Protein AF-A0A328BYQ3-F1 (afdb_monomer_lite)

InterPro domains:
  IPR022543 Protein of unknown function DUF2572 [PF10833] (7-215)

Sequence (219 aa):
MRKIVSASVLLTTLILASGLFAIIFLNKDFLLKQETISLGYYQQYLNDKYKLIDQISIDTESECAKQKSSSVTIEFKVIKYRFHCRFSSLFDPFKPTKEKYIQIDQIENWLNLAPYQKDIYYIHHLAELPDSSIDNPKIIIALQDINEKLEKDFYGIVITNHLFDLTGSKRMYGTLYSRYDNLREERNLSYKKEVIQHLEQKYSQWHYLPYSRNILANE

Radius of gyration: 35.84 Å; chains: 1; bounding box: 62×52×115 Å

Secondary structure (DSSP, 8-state):
--------HHHHHHHHHHHHHHHHHHHHHHHHHHHHHHHHHHHHHHHHHHHHHHHHTS-HHHHHHHH-SSEEEEE-SSEEEEEEEEEE-SS-S----S-SEEE-S-GGGT---GGGGGGEEEESSGGGPPP--SSS-EEEEE-S-EEEE--S-EEEEEEESS-EEEESS--EEEEEEESS---S--TTEE--HHHHHHHHHHT-EEEE-TT--EEEE--

pLDDT: mean 87.19, std 9.89, range [36.03, 97.44]

Foldseek 3Di:
DDPPPPDDVVNVVVVVVVVVVVVCVVCVVVVVVVVVVVVVLVVQVVVVVVVVVVVVPDDPQVVLQVVVDQKDWDDGDWKIKMFGKDKDWQAPPHQDDFAQEDADDDCVNGGDCVVPVVQEAEDQELVSADDADLLRAGHYEHPEAYDDENPEAHQYEYEYAYHYAYDDDHAYEDHYYYNDPPVPPRVRTGYDPSSSVSNGVVGIGMGTDPPRIDMDTDD

Structure (mmCIF, N/CA/C/O backbone):
data_AF-A0A328BYQ3-F1
#
_entry.id   AF-A0A328BYQ3-F1
#
loop_
_atom_site.group_PDB
_atom_site.id
_atom_site.type_symbol
_atom_site.label_atom_id
_atom_site.label_alt_id
_atom_site.label_comp_id
_atom_site.label_asym_id
_atom_site.label_entity_id
_atom_site.label_seq_id
_atom_site.pdbx_PDB_ins_code
_atom_site.Cartn_x
_atom_site.Cartn_y
_atom_site.Cartn_z
_atom_site.occupancy
_atom_site.B_iso_or_equiv
_atom_site.auth_seq_id
_atom_site.auth_comp_id
_atom_site.auth_asym_id
_atom_site.auth_atom_id
_atom_site.pdbx_PDB_model_num
ATOM 1 N N . MET A 1 1 ? 38.387 40.729 -83.559 1.00 36.03 1 MET A N 1
ATOM 2 C CA . MET A 1 1 ? 37.439 39.594 -83.671 1.00 36.03 1 MET A CA 1
ATOM 3 C C . MET A 1 1 ? 37.688 38.615 -82.529 1.00 36.03 1 MET A C 1
ATOM 5 O O . MET A 1 1 ? 38.736 37.984 -82.511 1.00 36.03 1 MET A O 1
ATOM 9 N N . ARG A 1 2 ? 36.772 38.507 -81.556 1.00 42.94 2 ARG A N 1
ATOM 10 C CA . ARG A 1 2 ? 36.813 37.443 -80.536 1.00 42.94 2 ARG A CA 1
ATOM 11 C C . ARG A 1 2 ? 36.193 36.183 -81.144 1.00 42.94 2 ARG A C 1
ATOM 13 O O . ARG A 1 2 ? 35.003 36.182 -81.438 1.00 42.94 2 ARG A O 1
ATOM 20 N N . LYS A 1 3 ? 36.996 35.139 -81.367 1.00 44.69 3 LYS A N 1
ATOM 21 C CA . LYS A 1 3 ? 36.492 33.810 -81.740 1.00 44.69 3 LYS A CA 1
ATOM 22 C C . LYS A 1 3 ? 35.738 33.240 -80.539 1.00 44.69 3 LYS A C 1
ATOM 24 O O . LYS A 1 3 ? 36.360 32.891 -79.540 1.00 44.69 3 LYS A O 1
ATOM 29 N N . ILE A 1 4 ? 34.414 33.176 -80.626 1.00 57.19 4 ILE A N 1
ATOM 30 C CA . ILE A 1 4 ? 33.606 32.384 -79.699 1.00 57.19 4 ILE A CA 1
ATOM 31 C C . ILE A 1 4 ? 33.825 30.931 -80.114 1.00 57.19 4 ILE A C 1
ATOM 33 O O . ILE A 1 4 ? 33.337 30.491 -81.152 1.00 57.19 4 ILE A O 1
ATOM 37 N N . VAL A 1 5 ? 34.652 30.217 -79.355 1.00 57.38 5 VAL A N 1
ATOM 38 C CA . VAL A 1 5 ? 34.839 28.777 -79.529 1.00 57.38 5 VAL A CA 1
ATOM 39 C C . VAL A 1 5 ? 33.545 28.118 -79.062 1.00 57.38 5 VAL A C 1
ATOM 41 O O . VAL A 1 5 ? 33.198 28.222 -77.888 1.00 57.38 5 VAL A O 1
ATOM 44 N N . SER A 1 6 ? 32.811 27.469 -79.967 1.00 59.44 6 SER A N 1
ATOM 45 C CA . SER A 1 6 ? 31.712 26.583 -79.589 1.00 59.44 6 SER A CA 1
ATOM 46 C C . SER A 1 6 ? 32.315 25.430 -78.792 1.00 59.44 6 SER A C 1
ATOM 48 O O . SER A 1 6 ? 32.908 24.515 -79.369 1.00 59.44 6 SER A O 1
ATOM 50 N N . ALA A 1 7 ? 32.251 25.518 -77.464 1.00 58.59 7 ALA A N 1
ATOM 51 C CA . ALA A 1 7 ? 32.663 24.430 -76.597 1.00 58.59 7 ALA A CA 1
ATOM 52 C C . ALA A 1 7 ? 31.853 23.197 -77.007 1.00 58.59 7 ALA A C 1
ATOM 54 O O . ALA A 1 7 ? 30.623 23.225 -76.991 1.00 58.59 7 ALA A O 1
ATOM 55 N N . SER A 1 8 ? 32.542 22.148 -77.461 1.00 74.75 8 SER A N 1
ATOM 56 C CA . SER A 1 8 ? 31.899 20.881 -77.789 1.00 74.75 8 SER A CA 1
ATOM 57 C C . SER A 1 8 ? 31.107 20.444 -76.560 1.00 74.75 8 SER A C 1
ATOM 59 O O . SER A 1 8 ? 31.697 20.270 -75.495 1.00 74.75 8 SER A O 1
ATOM 61 N N . VAL A 1 9 ? 29.783 20.306 -76.691 1.00 77.69 9 VAL A N 1
ATOM 62 C CA . VAL A 1 9 ? 28.886 19.890 -75.595 1.00 77.69 9 VAL A CA 1
ATOM 63 C C . VAL A 1 9 ? 29.433 18.629 -74.917 1.00 77.69 9 VAL A C 1
ATOM 65 O O . VAL A 1 9 ? 29.432 18.530 -73.695 1.00 77.69 9 VAL A O 1
ATOM 68 N N . LEU A 1 10 ? 30.026 17.744 -75.723 1.00 76.38 10 LEU A N 1
ATOM 69 C CA . LEU A 1 10 ? 30.737 16.532 -75.327 1.00 76.38 10 LEU A CA 1
ATOM 70 C C . LEU A 1 10 ? 31.912 16.795 -74.369 1.00 76.38 10 LEU A C 1
ATOM 72 O O . LEU A 1 10 ? 32.065 16.096 -73.370 1.00 76.38 10 LEU A O 1
ATOM 76 N N . LEU A 1 11 ? 32.724 17.820 -74.640 1.00 81.94 11 LEU A N 1
ATOM 77 C CA . LEU A 1 11 ? 33.848 18.212 -73.788 1.00 81.94 11 LEU A CA 1
ATOM 78 C C . LEU A 1 11 ? 33.345 18.782 -72.458 1.00 81.94 11 LEU A C 1
ATOM 80 O O . LEU A 1 11 ? 33.846 18.411 -71.400 1.00 81.94 11 LEU A O 1
ATOM 84 N N . THR A 1 12 ? 32.328 19.646 -72.494 1.00 84.44 12 THR A N 1
ATOM 85 C CA . THR A 1 12 ? 31.743 20.211 -71.269 1.00 84.44 12 THR A CA 1
ATOM 86 C C . THR A 1 12 ? 31.075 19.143 -70.408 1.00 84.44 12 THR A C 1
ATOM 88 O O . THR A 1 12 ? 31.266 19.145 -69.194 1.00 84.44 12 THR A O 1
ATOM 91 N N . THR A 1 13 ? 30.369 18.177 -71.007 1.00 86.19 13 THR A N 1
ATOM 92 C CA . THR A 1 13 ? 29.795 17.042 -70.268 1.00 86.19 13 THR A CA 1
ATOM 93 C C . THR A 1 13 ? 30.874 16.134 -69.697 1.00 86.19 13 THR A C 1
ATOM 95 O O . THR A 1 13 ? 30.726 15.662 -68.575 1.00 86.19 13 THR A O 1
ATOM 98 N N . LEU A 1 14 ? 31.980 15.923 -70.419 1.00 88.25 14 LEU A N 1
ATOM 99 C CA . LEU A 1 14 ? 33.094 15.106 -69.938 1.00 88.25 14 LEU A CA 1
ATOM 100 C C . LEU A 1 14 ? 33.797 15.764 -68.745 1.00 88.25 14 LEU A C 1
ATOM 102 O O . LEU A 1 14 ? 34.109 15.086 -67.771 1.00 88.25 14 LEU A O 1
ATOM 106 N N . ILE A 1 15 ? 34.002 17.083 -68.790 1.00 89.56 15 ILE A N 1
ATOM 107 C CA . ILE A 1 15 ? 34.594 17.845 -67.682 1.00 89.56 15 ILE A CA 1
ATOM 108 C C . ILE A 1 15 ? 33.669 17.826 -66.460 1.00 89.56 15 ILE A C 1
ATOM 110 O O . ILE A 1 15 ? 34.142 17.586 -65.353 1.00 89.56 15 ILE A O 1
ATOM 114 N N . LEU A 1 16 ? 32.359 18.021 -66.647 1.00 89.25 16 LEU A N 1
ATOM 115 C CA . LEU A 1 16 ? 31.382 17.956 -65.553 1.00 89.25 16 LEU A CA 1
ATOM 116 C C . LEU A 1 16 ? 31.297 16.555 -64.938 1.00 89.25 16 LEU A C 1
ATOM 118 O O . LEU A 1 16 ? 31.324 16.426 -63.716 1.00 89.25 16 LEU A O 1
ATOM 122 N N . ALA A 1 17 ? 31.247 15.509 -65.765 1.00 89.62 17 ALA A N 1
ATOM 123 C CA . ALA A 1 17 ? 31.242 14.127 -65.296 1.00 89.62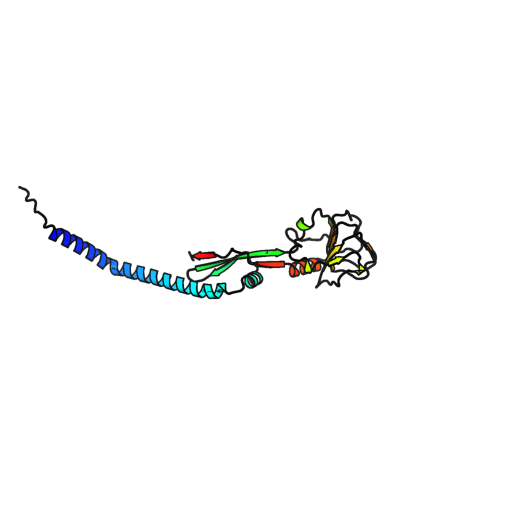 17 ALA A CA 1
ATOM 124 C C . ALA A 1 17 ? 32.543 13.791 -64.553 1.00 89.62 17 ALA A C 1
ATOM 126 O O . ALA A 1 17 ? 32.495 13.239 -63.460 1.00 89.62 17 ALA A O 1
ATOM 127 N N . SER A 1 18 ? 33.697 14.184 -65.098 1.00 91.31 18 SER A N 1
ATOM 128 C CA . SER A 1 18 ? 35.004 14.006 -64.454 1.00 91.31 18 SER A CA 1
ATOM 129 C C . SER A 1 18 ? 35.081 14.737 -63.110 1.00 91.31 18 SER A C 1
ATOM 131 O O . SER A 1 18 ? 35.524 14.162 -62.118 1.00 91.31 18 SER A O 1
ATOM 133 N N . GLY A 1 19 ? 34.562 15.967 -63.040 1.00 91.38 19 GLY A N 1
ATOM 134 C CA . GLY A 1 19 ? 34.453 16.727 -61.795 1.00 91.38 19 GLY A CA 1
ATOM 135 C C . GLY A 1 19 ? 33.570 16.034 -60.754 1.00 91.38 19 GLY A C 1
ATOM 136 O O . GLY A 1 19 ? 33.976 15.897 -59.603 1.00 91.38 19 GLY A O 1
ATOM 137 N N . LEU A 1 20 ? 32.398 15.531 -61.157 1.00 89.25 20 LEU A N 1
ATOM 138 C CA . LEU A 1 20 ? 31.509 14.749 -60.288 1.00 89.25 20 LEU A CA 1
ATOM 139 C C . LEU A 1 20 ? 32.186 13.472 -59.776 1.00 89.25 20 LEU A C 1
ATOM 141 O O . LEU A 1 20 ? 32.158 13.206 -58.575 1.00 89.25 20 LEU A O 1
ATOM 145 N N . PHE A 1 21 ? 32.844 12.711 -60.653 1.00 89.94 21 PHE A N 1
ATOM 146 C CA . PHE A 1 21 ? 33.570 11.503 -60.258 1.00 89.94 21 PHE A CA 1
ATOM 147 C C . PHE A 1 21 ? 34.740 11.808 -59.322 1.00 89.94 21 PHE A C 1
ATOM 149 O O . PHE A 1 21 ? 34.943 11.071 -58.360 1.00 89.94 21 PHE A O 1
ATOM 156 N N . ALA A 1 22 ? 35.470 12.904 -59.543 1.00 90.31 22 ALA A N 1
ATOM 157 C CA . ALA A 1 22 ? 36.537 13.337 -58.647 1.00 90.31 22 ALA A CA 1
ATOM 158 C C . ALA A 1 22 ? 35.995 13.682 -57.252 1.00 90.31 22 ALA A C 1
ATOM 160 O O . ALA A 1 22 ? 36.568 13.249 -56.255 1.00 90.31 22 ALA A O 1
ATOM 161 N N . ILE A 1 23 ? 34.861 14.385 -57.160 1.00 88.31 23 ILE A N 1
ATOM 162 C CA . ILE A 1 23 ? 34.210 14.696 -55.877 1.00 88.31 23 ILE A CA 1
ATOM 163 C C . ILE A 1 23 ? 33.771 13.412 -55.162 1.00 88.31 23 ILE A C 1
ATOM 165 O O . ILE A 1 23 ? 34.037 13.265 -53.969 1.00 88.31 23 ILE A O 1
ATOM 169 N N . ILE A 1 24 ? 33.138 12.472 -55.871 1.00 85.81 24 ILE A N 1
ATOM 170 C CA . ILE A 1 24 ? 32.725 11.179 -55.300 1.00 85.81 24 ILE A CA 1
ATOM 171 C C . ILE A 1 24 ? 33.948 10.403 -54.803 1.00 85.81 24 ILE A C 1
ATOM 173 O O . ILE A 1 24 ? 33.942 9.894 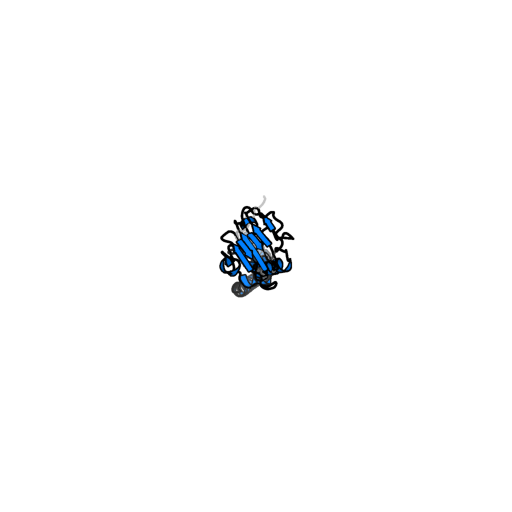-53.685 1.00 85.81 24 ILE A O 1
ATOM 177 N N . PHE A 1 25 ? 35.019 10.347 -55.596 1.00 89.50 25 PHE A N 1
ATOM 178 C CA . PHE A 1 25 ? 36.234 9.620 -55.242 1.00 89.50 25 PHE A CA 1
ATOM 179 C C . PHE A 1 25 ? 36.952 10.233 -54.034 1.00 89.50 25 PHE A C 1
ATOM 181 O O . PHE A 1 25 ? 37.388 9.500 -53.149 1.00 89.50 25 PHE A O 1
ATOM 188 N N . LEU A 1 26 ? 37.029 11.564 -53.954 1.00 88.12 26 LEU A N 1
ATOM 189 C CA . LEU A 1 26 ? 37.629 12.265 -52.814 1.00 88.12 26 LEU A CA 1
ATOM 190 C C . LEU A 1 26 ? 36.817 12.082 -51.525 1.00 88.12 26 LEU A C 1
ATOM 192 O O . LEU A 1 26 ? 37.397 12.008 -50.446 1.00 88.12 26 LEU A O 1
ATOM 196 N N . ASN A 1 27 ? 35.491 11.964 -51.628 1.00 87.88 27 ASN A N 1
ATOM 197 C CA . ASN A 1 27 ? 34.607 11.782 -50.473 1.00 87.88 27 ASN A CA 1
ATOM 198 C C . ASN A 1 27 ? 34.285 10.312 -50.157 1.00 87.88 27 ASN A C 1
ATOM 200 O O . ASN A 1 27 ? 33.590 10.046 -49.176 1.00 87.88 27 ASN A O 1
ATOM 204 N N . LYS A 1 28 ? 34.791 9.344 -50.935 1.00 86.00 28 LYS A N 1
ATOM 205 C CA . LYS A 1 28 ? 34.432 7.921 -50.797 1.00 86.00 28 LYS A CA 1
ATOM 206 C C . LYS A 1 28 ? 34.684 7.384 -49.387 1.00 86.00 28 LYS A C 1
ATOM 208 O O . LYS A 1 28 ? 33.843 6.689 -48.835 1.00 86.00 28 LYS A O 1
ATOM 213 N N . ASP A 1 29 ? 35.809 7.750 -48.773 1.00 83.44 29 ASP A N 1
ATOM 214 C CA . ASP A 1 29 ? 36.187 7.233 -47.456 1.00 83.44 29 ASP A CA 1
ATOM 215 C C . ASP A 1 29 ? 35.314 7.839 -46.348 1.00 83.44 29 ASP A C 1
ATOM 217 O O . ASP A 1 29 ? 35.041 7.176 -45.348 1.00 83.44 29 ASP A O 1
ATOM 221 N N . PHE A 1 30 ? 34.839 9.077 -46.530 1.00 84.38 30 PHE A N 1
ATOM 222 C CA . PHE A 1 30 ? 33.861 9.696 -45.636 1.00 84.38 30 PHE A CA 1
ATOM 223 C C . PHE A 1 30 ? 32.495 9.012 -45.761 1.00 84.38 30 PHE A C 1
ATOM 225 O O . PHE A 1 30 ? 31.918 8.633 -44.745 1.00 84.38 30 PHE A O 1
ATOM 232 N N . LEU A 1 31 ? 32.024 8.779 -46.991 1.00 78.88 31 LEU A N 1
ATOM 233 C CA . LEU A 1 31 ? 30.758 8.088 -47.253 1.00 78.88 31 LEU A CA 1
ATOM 234 C C . LEU A 1 31 ? 30.762 6.663 -46.681 1.00 78.88 31 LEU A C 1
ATOM 236 O O . LEU A 1 31 ? 29.843 6.291 -45.959 1.00 78.88 31 LEU A O 1
ATOM 240 N N . LEU A 1 32 ? 31.838 5.901 -46.898 1.00 80.88 32 LEU A N 1
ATOM 241 C CA . LEU A 1 32 ? 31.987 4.542 -46.363 1.00 80.88 32 LEU A CA 1
ATOM 242 C C . LEU A 1 32 ? 32.065 4.518 -44.829 1.00 80.88 32 LEU A C 1
ATOM 244 O O . LEU A 1 32 ? 31.489 3.643 -44.179 1.00 80.88 32 LEU A O 1
ATOM 248 N N . LYS A 1 33 ? 32.752 5.488 -44.212 1.00 79.19 33 LYS A N 1
ATOM 249 C CA . LYS A 1 33 ? 32.748 5.646 -42.748 1.00 79.19 33 LYS A CA 1
ATOM 250 C C . LYS A 1 33 ? 31.355 5.982 -42.218 1.00 79.19 33 LYS A C 1
ATOM 252 O O . LYS A 1 33 ? 30.941 5.436 -41.201 1.00 79.19 33 LYS A O 1
ATOM 257 N N . GLN A 1 34 ? 30.618 6.849 -42.901 1.00 79.00 34 GLN A N 1
ATOM 258 C CA . GLN A 1 34 ? 29.263 7.214 -42.500 1.00 79.00 34 GLN A CA 1
ATOM 259 C C . GLN A 1 34 ? 28.298 6.027 -42.623 1.00 79.00 34 GLN A C 1
ATOM 261 O O . GLN A 1 34 ? 27.522 5.776 -41.701 1.00 79.00 34 GLN A O 1
ATOM 266 N N . GLU A 1 35 ? 28.384 5.256 -43.708 1.00 79.19 35 GLU A N 1
ATOM 267 C CA . GLU A 1 35 ? 27.596 4.034 -43.892 1.00 79.19 35 GLU A CA 1
ATOM 268 C C . GLU A 1 35 ? 27.922 2.977 -42.836 1.00 79.19 35 GLU A C 1
ATOM 270 O O . GLU A 1 35 ? 27.009 2.401 -42.253 1.00 79.19 35 GLU A O 1
ATOM 275 N N . THR A 1 36 ? 29.200 2.745 -42.528 1.00 78.38 36 THR A N 1
ATOM 276 C CA . THR A 1 36 ? 29.589 1.773 -41.491 1.00 78.38 36 THR A CA 1
ATOM 277 C C . THR A 1 36 ? 29.114 2.182 -40.097 1.00 78.38 36 THR A C 1
ATOM 279 O O . THR A 1 36 ? 28.625 1.329 -39.355 1.00 78.38 36 THR A O 1
ATOM 282 N N . ILE A 1 37 ? 29.174 3.472 -39.747 1.00 77.62 37 ILE A N 1
ATOM 283 C CA . ILE A 1 37 ? 28.602 3.994 -38.493 1.00 77.62 37 ILE A CA 1
ATOM 284 C C . ILE A 1 37 ? 27.081 3.795 -38.475 1.00 77.62 37 ILE A C 1
ATOM 286 O O . ILE A 1 37 ? 26.538 3.309 -37.482 1.00 77.62 37 ILE A O 1
ATOM 290 N N . SER A 1 38 ? 26.396 4.121 -39.574 1.00 81.25 38 SER A N 1
ATOM 291 C CA . SER A 1 38 ? 24.943 3.957 -39.706 1.00 81.25 38 SER A CA 1
ATOM 292 C C . SER A 1 38 ? 24.519 2.490 -39.590 1.00 81.25 38 SER A C 1
ATOM 294 O O . SER A 1 38 ? 23.600 2.170 -38.834 1.00 81.25 38 SER A O 1
ATOM 296 N N . LEU A 1 39 ? 25.234 1.582 -40.258 1.00 85.31 39 LEU A N 1
ATOM 297 C CA . LEU A 1 39 ? 25.000 0.142 -40.193 1.00 85.31 39 LEU A CA 1
ATOM 298 C C . LEU A 1 39 ? 25.265 -0.400 -38.784 1.00 85.31 39 LEU A C 1
ATOM 300 O O . LEU A 1 39 ? 24.480 -1.195 -38.275 1.00 85.31 39 LEU A O 1
ATOM 304 N N . GLY A 1 40 ? 26.337 0.058 -38.132 1.00 85.81 40 GLY A N 1
ATOM 305 C CA . GLY A 1 40 ? 26.659 -0.306 -36.754 1.00 85.81 40 GLY A CA 1
ATOM 306 C C . GLY A 1 40 ? 25.574 0.136 -35.770 1.00 85.81 40 GLY A C 1
ATOM 307 O O . GLY A 1 40 ? 25.136 -0.664 -34.943 1.00 85.81 40 GLY A O 1
ATOM 308 N N . TYR A 1 41 ? 25.083 1.372 -35.895 1.00 85.88 41 TYR A N 1
ATOM 309 C CA . TYR A 1 41 ? 23.958 1.870 -35.099 1.00 85.88 41 TYR A CA 1
ATOM 310 C C . TYR A 1 41 ? 22.686 1.054 -35.356 1.00 85.88 41 TYR A C 1
ATOM 312 O O . TYR A 1 41 ? 22.017 0.631 -34.416 1.00 85.88 41 TYR A O 1
ATOM 320 N N . TYR A 1 42 ? 22.383 0.760 -36.622 1.00 86.94 42 TYR A N 1
ATOM 321 C CA . TYR A 1 42 ? 21.223 -0.045 -36.996 1.00 86.94 42 TYR A CA 1
ATOM 322 C C . TYR A 1 42 ? 21.294 -1.471 -36.429 1.00 86.94 42 TYR A C 1
ATOM 324 O O . TYR A 1 42 ? 20.320 -1.964 -35.863 1.00 86.94 42 TYR A O 1
ATOM 332 N N . GLN A 1 43 ? 22.458 -2.120 -36.504 1.00 90.06 43 GLN A N 1
ATOM 333 C CA . GLN A 1 43 ? 22.684 -3.437 -35.903 1.00 90.06 43 GLN A CA 1
ATOM 334 C C . GLN A 1 43 ? 22.503 -3.407 -34.383 1.00 90.06 43 GLN A C 1
ATOM 336 O O . GLN A 1 43 ? 21.855 -4.293 -33.825 1.00 90.06 43 GLN A O 1
ATOM 341 N N . GLN A 1 44 ? 23.034 -2.385 -33.707 1.00 90.75 44 GLN A N 1
ATOM 342 C CA . GLN A 1 44 ? 22.846 -2.212 -32.265 1.00 90.75 44 GLN A CA 1
ATOM 343 C C . GLN A 1 44 ? 21.375 -1.999 -31.912 1.00 90.75 44 GLN A C 1
ATOM 345 O O . GLN A 1 44 ? 20.881 -2.629 -30.982 1.00 90.75 44 GLN A O 1
ATOM 350 N N . TYR A 1 45 ? 20.660 -1.190 -32.691 1.00 89.44 45 TYR A N 1
ATOM 351 C CA . TYR A 1 45 ? 19.232 -0.948 -32.515 1.00 89.44 45 TYR A CA 1
ATOM 352 C C . TYR A 1 45 ? 18.395 -2.220 -32.666 1.00 89.44 45 TYR A C 1
ATOM 354 O O . TYR A 1 45 ? 17.526 -2.491 -31.836 1.00 89.44 45 TYR A O 1
ATOM 362 N N . LEU A 1 46 ? 18.667 -3.033 -33.690 1.00 90.06 46 LEU A N 1
ATOM 363 C CA . LEU A 1 46 ? 17.986 -4.316 -33.873 1.00 90.06 46 LEU A CA 1
ATOM 364 C C . LEU A 1 46 ? 18.289 -5.294 -32.736 1.00 90.06 46 LEU A C 1
ATOM 366 O O . LEU A 1 46 ? 17.379 -5.946 -32.226 1.00 90.06 46 LEU A O 1
ATOM 370 N N . ASN A 1 47 ? 19.549 -5.371 -32.310 1.00 92.81 47 ASN A N 1
ATOM 371 C CA . ASN A 1 47 ? 19.956 -6.217 -31.194 1.00 92.81 47 ASN A CA 1
ATOM 372 C C . ASN A 1 47 ? 19.299 -5.786 -29.873 1.00 92.81 47 ASN A C 1
ATOM 374 O O . ASN A 1 47 ? 18.845 -6.628 -29.101 1.00 92.81 47 ASN A O 1
ATOM 378 N N . ASP A 1 48 ? 19.207 -4.484 -29.617 1.00 91.94 48 ASP A N 1
ATOM 379 C CA . ASP A 1 48 ? 18.529 -3.965 -28.434 1.00 91.94 48 ASP A CA 1
ATOM 380 C C . ASP A 1 48 ? 17.020 -4.231 -28.484 1.00 91.94 48 ASP A C 1
ATOM 382 O O . ASP A 1 48 ? 16.442 -4.635 -27.478 1.00 91.94 48 ASP A O 1
ATOM 386 N N . LYS A 1 49 ? 16.382 -4.105 -29.656 1.00 89.00 49 LYS A N 1
ATOM 387 C CA . LYS A 1 49 ? 14.982 -4.518 -29.847 1.00 89.00 49 LYS A CA 1
ATOM 388 C C . LYS A 1 49 ? 14.765 -5.999 -29.559 1.00 89.00 49 LYS A C 1
ATOM 390 O O . LYS A 1 49 ? 13.767 -6.342 -28.936 1.00 89.00 49 LYS A O 1
ATOM 395 N N . TYR A 1 50 ? 15.683 -6.860 -29.992 1.00 89.94 50 TYR A N 1
ATOM 396 C CA . TYR A 1 50 ? 15.606 -8.290 -29.709 1.00 89.94 50 TYR A CA 1
ATOM 397 C C . TYR A 1 50 ? 15.665 -8.559 -28.200 1.00 89.94 50 TYR A C 1
ATOM 399 O O . TYR A 1 50 ? 14.774 -9.198 -27.652 1.00 89.94 50 TYR A O 1
ATOM 407 N N . LYS A 1 51 ? 16.640 -7.970 -27.497 1.00 89.19 51 LYS A N 1
ATOM 408 C CA . LYS A 1 51 ? 16.745 -8.081 -26.031 1.00 89.19 51 LYS A CA 1
ATOM 409 C C . LYS A 1 51 ? 15.540 -7.497 -25.298 1.00 89.19 51 LYS A C 1
ATOM 411 O O . LYS A 1 51 ? 15.160 -7.984 -24.237 1.00 89.19 51 LYS A O 1
ATOM 416 N N . LEU A 1 52 ? 14.952 -6.432 -25.837 1.00 88.56 52 LEU A N 1
ATOM 417 C CA . LEU A 1 52 ? 13.757 -5.831 -25.267 1.00 88.56 52 LEU A CA 1
ATOM 418 C C . LEU A 1 52 ? 12.563 -6.790 -25.326 1.00 88.56 52 LEU A C 1
ATOM 420 O O . LEU A 1 52 ? 11.781 -6.809 -24.383 1.00 88.56 52 LEU A O 1
ATOM 424 N N . ILE A 1 53 ? 12.422 -7.597 -26.380 1.00 86.00 53 ILE A N 1
ATOM 425 C CA . ILE A 1 53 ? 11.352 -8.605 -26.464 1.00 86.00 53 ILE A CA 1
ATOM 426 C C . ILE A 1 53 ? 11.449 -9.583 -25.286 1.00 86.00 53 ILE A C 1
ATOM 428 O O . ILE A 1 53 ? 10.438 -9.840 -24.632 1.00 86.00 53 ILE A O 1
ATOM 432 N N . ASP A 1 54 ? 12.661 -10.032 -24.947 1.00 82.31 54 ASP A N 1
ATOM 433 C CA . ASP A 1 54 ? 12.889 -10.889 -23.779 1.00 82.31 54 ASP A CA 1
ATOM 434 C C . ASP A 1 54 ? 12.507 -10.172 -22.472 1.00 82.31 54 ASP A C 1
ATOM 436 O O . ASP A 1 54 ? 11.886 -10.760 -21.591 1.00 82.31 54 ASP A O 1
ATOM 440 N N . GLN A 1 55 ? 12.809 -8.878 -22.350 1.00 79.69 55 GLN A N 1
ATOM 441 C CA . GLN A 1 55 ? 12.486 -8.078 -21.161 1.00 79.69 55 GLN A CA 1
ATOM 442 C C . GLN A 1 55 ? 10.995 -7.723 -21.040 1.00 79.69 55 GLN A C 1
ATOM 444 O O . GLN A 1 55 ? 10.479 -7.636 -19.932 1.00 79.69 55 GLN A O 1
ATOM 449 N N . ILE A 1 56 ? 10.266 -7.552 -22.147 1.00 77.81 56 ILE A N 1
ATOM 450 C CA . ILE A 1 56 ? 8.813 -7.287 -22.129 1.00 77.81 56 ILE A CA 1
ATOM 451 C C . ILE A 1 56 ? 8.036 -8.503 -21.608 1.00 77.81 56 ILE A C 1
ATOM 453 O O . ILE A 1 56 ? 6.933 -8.342 -21.085 1.00 77.81 56 ILE A O 1
ATOM 457 N N . SER A 1 57 ? 8.608 -9.705 -21.728 1.00 73.62 57 SER A N 1
ATOM 458 C CA . SER A 1 57 ? 8.028 -10.926 -21.162 1.00 73.62 57 SER A CA 1
ATOM 459 C C . SER A 1 57 ? 8.082 -10.977 -19.629 1.00 73.62 57 SER A C 1
ATOM 461 O O . SER A 1 57 ? 7.395 -11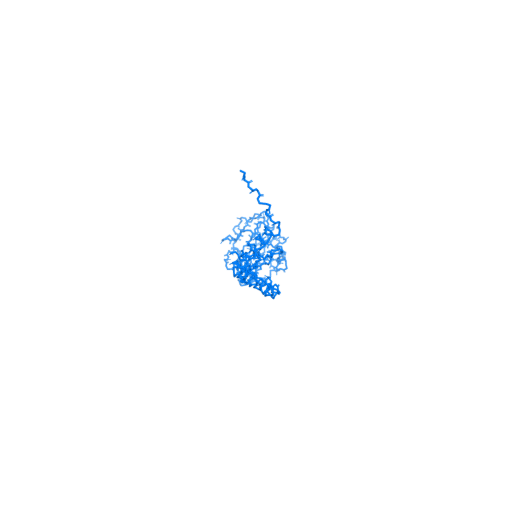.797 -19.021 1.00 73.62 57 SER A O 1
ATOM 463 N N . ILE A 1 58 ? 8.864 -10.096 -18.996 1.00 74.19 58 ILE A N 1
ATOM 464 C CA . ILE A 1 58 ? 8.958 -10.003 -17.540 1.00 74.19 58 ILE A CA 1
ATOM 465 C C . ILE A 1 58 ? 7.654 -9.442 -16.976 1.00 74.19 58 ILE A C 1
ATOM 467 O O . ILE A 1 58 ? 7.056 -8.508 -17.513 1.00 74.19 58 ILE A O 1
ATOM 471 N N . ASP A 1 59 ? 7.239 -10.003 -15.844 1.00 85.62 59 ASP A N 1
ATOM 472 C CA . ASP A 1 59 ? 6.109 -9.509 -15.076 1.00 85.62 59 ASP A CA 1
ATOM 473 C C . ASP A 1 59 ? 6.379 -8.090 -14.541 1.00 85.62 59 ASP A C 1
ATOM 475 O O . ASP A 1 59 ? 7.122 -7.881 -13.574 1.00 85.62 59 ASP A O 1
ATOM 479 N N . THR A 1 60 ? 5.752 -7.103 -15.188 1.00 87.44 60 THR A N 1
ATOM 480 C CA . THR A 1 60 ? 5.861 -5.688 -14.824 1.00 87.44 60 THR A CA 1
ATOM 481 C C . THR A 1 60 ? 5.299 -5.385 -13.437 1.00 87.44 60 THR A C 1
ATOM 483 O O . THR A 1 60 ? 5.766 -4.436 -12.810 1.00 87.44 60 THR A O 1
ATOM 486 N N . GLU A 1 61 ? 4.346 -6.177 -12.932 1.00 88.69 61 GLU A N 1
ATOM 487 C CA . GLU A 1 61 ? 3.833 -6.017 -11.563 1.00 88.69 61 GLU A CA 1
ATOM 488 C C . GLU A 1 61 ? 4.908 -6.389 -10.542 1.00 88.69 61 GLU A C 1
ATOM 490 O O . GLU A 1 61 ? 5.229 -5.604 -9.647 1.00 88.69 61 GLU A O 1
ATOM 495 N N . SER A 1 62 ? 5.546 -7.546 -10.730 1.00 89.00 62 SER A N 1
ATOM 496 C CA . SER A 1 62 ? 6.687 -7.971 -9.915 1.00 89.00 62 SER A CA 1
ATOM 497 C C . SER A 1 62 ? 7.817 -6.933 -9.929 1.00 89.00 62 SER A C 1
ATOM 499 O O . SER A 1 62 ? 8.386 -6.627 -8.880 1.00 89.00 62 SER A O 1
ATOM 501 N N . GLU A 1 63 ? 8.147 -6.351 -11.085 1.00 89.69 63 GLU A N 1
ATOM 502 C CA . GLU A 1 63 ? 9.192 -5.319 -11.151 1.00 89.69 63 GLU A CA 1
ATOM 503 C C . GLU A 1 63 ? 8.804 -4.022 -10.433 1.00 89.69 63 GLU A C 1
ATOM 505 O O . GLU A 1 63 ? 9.632 -3.456 -9.715 1.00 89.69 63 GLU A O 1
ATOM 510 N N . CYS A 1 64 ? 7.546 -3.583 -10.525 1.00 91.19 64 CYS A N 1
ATOM 511 C CA . CYS A 1 64 ? 7.058 -2.452 -9.733 1.00 91.19 64 CYS A CA 1
ATOM 512 C C . CYS A 1 64 ? 7.152 -2.730 -8.223 1.00 91.19 64 CYS A C 1
ATOM 514 O O . CYS A 1 64 ? 7.630 -1.877 -7.468 1.00 91.19 64 CYS A O 1
ATOM 516 N N . ALA A 1 65 ? 6.776 -3.935 -7.784 1.00 88.06 65 ALA A N 1
ATOM 517 C CA . ALA A 1 65 ? 6.863 -4.353 -6.384 1.00 88.06 65 ALA A CA 1
ATOM 518 C C . ALA A 1 65 ? 8.308 -4.399 -5.854 1.00 88.06 65 ALA A C 1
ATOM 520 O O . ALA A 1 65 ? 8.551 -4.057 -4.690 1.00 88.06 65 ALA A O 1
ATOM 521 N N . LYS A 1 66 ? 9.273 -4.785 -6.700 1.00 89.75 66 LYS A N 1
ATOM 522 C CA . LYS A 1 66 ? 10.704 -4.819 -6.359 1.00 89.75 66 LYS A CA 1
ATOM 523 C C . LYS A 1 66 ? 11.333 -3.431 -6.333 1.00 89.75 66 LYS A C 1
ATOM 525 O O . LYS A 1 66 ? 12.000 -3.096 -5.357 1.00 89.75 66 LYS A O 1
ATOM 530 N N . GLN A 1 67 ? 11.149 -2.638 -7.390 1.00 89.69 67 GLN A N 1
ATOM 531 C CA . GLN A 1 67 ? 11.851 -1.359 -7.541 1.00 89.69 67 GLN A CA 1
ATOM 532 C C . GLN A 1 67 ? 11.264 -0.240 -6.683 1.00 89.69 67 GLN A C 1
ATOM 534 O O . GLN A 1 67 ? 12.003 0.665 -6.302 1.00 89.69 67 GLN A O 1
ATOM 539 N N . LYS A 1 68 ? 9.962 -0.293 -6.359 1.00 88.50 68 LYS A N 1
ATOM 540 C CA . LYS A 1 68 ? 9.278 0.695 -5.502 1.00 88.50 68 LYS A CA 1
ATOM 541 C C . LYS A 1 68 ? 9.535 2.148 -5.933 1.00 88.50 68 LYS A C 1
ATOM 543 O O . LYS A 1 68 ? 9.801 3.021 -5.110 1.00 88.50 68 LYS A O 1
ATOM 548 N N . SER A 1 69 ? 9.482 2.385 -7.241 1.00 90.06 69 SER A N 1
ATOM 549 C CA . SER A 1 69 ? 9.716 3.681 -7.879 1.00 90.06 69 SER A CA 1
ATOM 550 C C . SER A 1 69 ? 8.555 4.015 -8.809 1.00 90.06 69 SER A C 1
ATOM 552 O O . SER A 1 69 ? 7.973 3.125 -9.422 1.00 90.06 69 SER A O 1
ATOM 554 N N . SER A 1 70 ? 8.234 5.302 -8.960 1.00 90.50 70 SER A N 1
ATOM 555 C CA . SER A 1 70 ? 7.181 5.777 -9.873 1.00 90.50 70 SER A CA 1
ATOM 556 C C . SER A 1 70 ? 7.511 5.552 -11.349 1.00 90.50 70 SER A C 1
ATOM 558 O O . SER A 1 70 ? 6.619 5.522 -12.201 1.00 90.50 70 SER A O 1
ATOM 560 N N . SER A 1 71 ? 8.792 5.387 -11.674 1.00 92.06 71 SER A N 1
ATOM 561 C CA . SER A 1 71 ? 9.245 5.032 -13.011 1.00 92.06 71 SER A CA 1
ATOM 562 C C . SER A 1 71 ? 10.382 4.029 -12.936 1.00 92.06 71 SER A C 1
ATOM 564 O O . SER A 1 71 ? 11.338 4.205 -12.179 1.00 92.06 71 SER A O 1
ATOM 566 N N . VAL A 1 72 ? 10.270 2.997 -13.764 1.00 91.12 72 VAL A N 1
ATOM 567 C CA . VAL A 1 72 ? 11.316 2.012 -14.007 1.00 91.12 72 VAL A CA 1
ATOM 568 C C . VAL A 1 72 ? 11.850 2.255 -15.409 1.00 91.12 72 VAL A C 1
ATOM 570 O O . VAL A 1 72 ? 11.080 2.317 -16.370 1.00 91.12 72 VAL A O 1
ATOM 573 N N . THR A 1 73 ? 13.166 2.425 -15.525 1.00 91.31 73 THR A N 1
ATOM 574 C CA . THR A 1 73 ? 13.857 2.572 -16.811 1.00 91.31 73 THR A CA 1
ATOM 575 C C . THR A 1 73 ? 14.883 1.454 -16.951 1.00 91.31 73 THR A C 1
ATOM 577 O O . THR A 1 73 ? 15.730 1.274 -16.082 1.00 91.31 73 THR A O 1
ATOM 580 N N . ILE A 1 74 ? 14.794 0.708 -18.047 1.00 88.69 74 ILE A N 1
ATOM 581 C CA . ILE A 1 74 ? 15.741 -0.329 -18.448 1.00 88.69 74 ILE A CA 1
ATOM 582 C C . ILE A 1 74 ? 16.556 0.240 -19.607 1.00 88.69 74 ILE A C 1
ATOM 584 O O . ILE A 1 74 ? 16.017 0.541 -20.677 1.00 88.69 74 ILE A O 1
ATOM 588 N N . GLU A 1 75 ? 17.849 0.431 -19.369 1.00 90.19 75 GLU A N 1
ATOM 589 C CA . GLU A 1 75 ? 18.766 1.009 -20.347 1.00 90.19 75 GLU A CA 1
ATOM 590 C C . GLU A 1 75 ? 19.424 -0.080 -21.196 1.00 90.19 75 GLU A C 1
ATOM 592 O O . GLU A 1 75 ? 19.979 -1.053 -20.682 1.00 90.19 75 GLU A O 1
ATOM 597 N N . PHE A 1 76 ? 19.382 0.109 -22.512 1.00 88.19 76 PHE A N 1
ATOM 598 C CA . PHE A 1 76 ? 20.160 -0.653 -23.482 1.00 88.19 76 PHE A CA 1
ATOM 599 C C . PHE A 1 76 ? 21.204 0.271 -24.129 1.00 88.19 76 PHE A C 1
ATOM 601 O O . PHE A 1 76 ? 21.412 1.398 -23.680 1.00 88.19 76 PHE A O 1
ATOM 608 N N . LYS A 1 77 ? 21.900 -0.189 -25.176 1.00 87.12 77 LYS A N 1
ATOM 609 C CA . LYS A 1 77 ? 22.964 0.609 -25.804 1.00 87.12 77 LYS A CA 1
ATOM 610 C C . LYS A 1 77 ? 22.405 1.858 -26.484 1.00 87.12 77 LYS A C 1
ATOM 612 O O . LYS A 1 77 ? 22.929 2.949 -26.276 1.00 87.12 77 LYS A O 1
ATOM 617 N N . VAL A 1 78 ? 21.348 1.700 -27.277 1.00 88.62 78 VAL A N 1
ATOM 618 C CA . VAL A 1 78 ? 20.768 2.772 -28.103 1.00 88.62 78 VAL A CA 1
ATOM 619 C C . VAL A 1 78 ? 19.294 3.051 -27.809 1.00 88.62 78 VAL A C 1
ATOM 621 O O . VAL A 1 78 ? 18.772 4.067 -28.264 1.00 88.62 78 VAL A O 1
ATOM 624 N N . ILE A 1 79 ? 18.621 2.197 -27.032 1.00 89.94 79 ILE A N 1
ATOM 625 C CA . ILE A 1 79 ? 17.236 2.418 -26.591 1.00 89.94 79 ILE A CA 1
ATOM 626 C C . ILE A 1 79 ? 17.128 2.432 -25.065 1.00 89.94 79 ILE A C 1
ATOM 628 O O . ILE A 1 79 ? 17.876 1.762 -24.356 1.00 89.94 79 ILE A O 1
ATOM 632 N N . LYS A 1 80 ? 16.132 3.155 -24.563 1.00 90.75 80 LYS A N 1
ATOM 633 C CA . LYS A 1 80 ? 15.695 3.146 -23.167 1.00 90.75 80 LYS A CA 1
ATOM 634 C C . LYS A 1 80 ? 14.249 2.685 -23.128 1.00 90.75 80 LYS A C 1
ATOM 636 O O . LYS A 1 80 ? 13.389 3.296 -23.756 1.00 90.75 80 LYS A O 1
ATOM 641 N N . TYR A 1 81 ? 13.964 1.619 -22.395 1.00 90.06 81 TYR A N 1
ATOM 642 C CA . TYR A 1 81 ? 12.595 1.176 -22.163 1.00 90.06 81 TYR A CA 1
ATOM 643 C C . TYR A 1 81 ? 12.124 1.684 -20.810 1.00 90.06 81 TYR A C 1
ATOM 645 O O . TYR A 1 81 ? 12.781 1.458 -19.798 1.00 90.06 81 TYR A O 1
ATOM 653 N N . ARG A 1 82 ? 10.994 2.382 -20.784 1.00 91.56 82 ARG A N 1
ATOM 654 C CA . ARG A 1 82 ? 10.434 2.964 -19.568 1.00 91.56 82 ARG A CA 1
ATOM 655 C C . ARG A 1 82 ? 9.008 2.494 -19.366 1.00 91.56 82 ARG A C 1
ATOM 657 O O . ARG A 1 82 ? 8.233 2.409 -20.316 1.00 91.56 82 ARG A O 1
ATOM 664 N N . PHE A 1 83 ? 8.652 2.265 -18.114 1.00 92.94 83 PHE A N 1
ATOM 665 C CA . PHE A 1 83 ? 7.266 2.167 -17.687 1.00 92.94 83 PHE A CA 1
ATOM 666 C C . PHE A 1 83 ? 7.062 2.875 -16.351 1.00 92.94 83 PHE A C 1
ATOM 668 O O . PHE A 1 83 ? 8.020 3.231 -15.656 1.00 92.94 83 PHE A O 1
ATOM 675 N N . HIS A 1 84 ? 5.799 3.118 -16.016 1.00 94.19 84 HIS A N 1
ATOM 676 C CA . HIS A 1 84 ? 5.417 3.765 -14.772 1.00 94.19 84 HIS A CA 1
ATOM 677 C C . HIS A 1 84 ? 4.748 2.781 -13.824 1.00 94.19 84 HIS A C 1
ATOM 679 O O . HIS A 1 84 ? 4.030 1.871 -14.246 1.00 94.19 84 HIS A O 1
ATOM 685 N N . CYS A 1 85 ? 4.977 3.010 -12.538 1.00 94.06 85 CYS A N 1
ATOM 686 C CA . CYS A 1 85 ? 4.316 2.303 -11.459 1.00 94.06 85 CYS A CA 1
ATOM 687 C C . CYS A 1 85 ? 3.531 3.305 -10.613 1.00 94.06 85 CYS A C 1
ATOM 689 O O . CYS A 1 85 ? 3.927 4.463 -10.454 1.00 94.06 85 CYS A O 1
ATOM 691 N N . ARG A 1 86 ? 2.421 2.852 -10.044 1.00 91.75 86 ARG A N 1
ATOM 692 C CA . ARG A 1 86 ? 1.593 3.609 -9.114 1.00 91.75 86 ARG A CA 1
ATOM 693 C C . ARG A 1 86 ? 1.688 2.970 -7.738 1.00 91.75 86 ARG A C 1
ATOM 695 O O . ARG A 1 86 ? 1.423 1.782 -7.583 1.00 91.75 86 ARG A O 1
ATOM 702 N N . PHE A 1 87 ? 2.032 3.776 -6.744 1.00 89.75 87 PHE A N 1
ATOM 703 C CA . PHE A 1 87 ? 1.906 3.379 -5.351 1.00 89.75 87 PHE A CA 1
ATOM 704 C C . PHE A 1 87 ? 0.441 3.487 -4.922 1.00 89.75 87 PHE A C 1
ATOM 706 O O . PHE A 1 87 ? -0.209 4.500 -5.187 1.00 89.75 87 PHE A O 1
ATOM 713 N N . SER A 1 88 ? -0.077 2.446 -4.282 1.00 88.44 88 SER A N 1
ATOM 714 C CA . SER A 1 88 ? -1.369 2.456 -3.606 1.00 88.44 88 SER A CA 1
ATOM 715 C C . SER A 1 88 ? -1.156 2.069 -2.151 1.00 88.44 88 SER A C 1
ATOM 717 O O . SER A 1 88 ? -0.454 1.103 -1.864 1.00 88.44 88 SER A O 1
ATOM 719 N N . SER A 1 89 ? -1.752 2.831 -1.241 1.00 90.12 89 SER A N 1
ATOM 720 C CA . SER A 1 89 ? -1.735 2.576 0.198 1.00 90.12 89 SER A CA 1
ATOM 721 C C . SER A 1 89 ? -3.161 2.607 0.726 1.00 90.12 89 SER A C 1
ATOM 723 O O . SER A 1 89 ? -4.033 3.246 0.137 1.00 90.12 89 SER A O 1
ATOM 725 N N . LEU A 1 90 ? -3.384 1.936 1.855 1.00 91.25 90 LEU A N 1
ATOM 726 C CA . LEU A 1 90 ? -4.588 2.110 2.662 1.00 91.25 90 LEU A CA 1
ATOM 727 C C . LEU A 1 90 ? -4.734 3.561 3.149 1.00 91.25 90 LEU A C 1
ATOM 729 O O . LEU A 1 90 ? -5.849 4.061 3.209 1.00 91.25 90 LEU A O 1
ATOM 733 N N . PHE A 1 91 ? -3.626 4.225 3.486 1.00 90.38 91 PHE A N 1
ATOM 734 C CA . PHE A 1 91 ? -3.596 5.573 4.062 1.00 90.38 91 PHE A CA 1
ATOM 735 C C . PHE A 1 91 ? -3.274 6.628 2.995 1.00 90.38 91 PHE A C 1
ATOM 737 O O . PHE A 1 91 ? -2.173 7.179 2.971 1.00 90.38 91 PHE A O 1
ATOM 744 N N . ASP A 1 92 ? -4.210 6.875 2.083 1.00 80.56 92 ASP A N 1
ATOM 745 C CA . ASP A 1 92 ? -4.081 7.855 0.998 1.00 80.56 92 ASP A CA 1
ATOM 746 C C . ASP A 1 92 ? -5.262 8.841 1.087 1.00 80.56 92 ASP A C 1
ATOM 748 O O . ASP A 1 92 ? -6.402 8.385 0.969 1.00 80.56 92 ASP A O 1
ATOM 752 N N . PRO A 1 93 ? -5.053 10.151 1.351 1.00 72.81 93 PRO A N 1
ATOM 753 C CA . PRO A 1 93 ? -3.780 10.886 1.346 1.00 72.81 93 PRO A CA 1
ATOM 754 C C . PRO A 1 93 ? -3.099 11.056 2.717 1.00 72.81 93 PRO A C 1
ATOM 756 O O . PRO A 1 93 ? -1.958 11.521 2.776 1.00 72.81 93 PRO A O 1
ATOM 759 N N . PHE A 1 94 ? -3.766 10.721 3.829 1.00 78.38 94 PHE A N 1
ATOM 760 C CA . PHE A 1 94 ? -3.258 11.012 5.174 1.00 78.38 94 PHE A CA 1
ATOM 761 C C . PHE A 1 94 ? -3.002 9.753 5.997 1.00 78.38 94 PHE A C 1
ATOM 763 O O . PHE A 1 94 ? -3.889 8.936 6.234 1.00 78.38 94 PHE A O 1
ATOM 770 N N . LYS A 1 95 ? -1.785 9.655 6.537 1.00 81.00 95 LYS A N 1
ATOM 771 C CA . LYS A 1 95 ? -1.439 8.653 7.541 1.00 81.00 95 LYS A CA 1
ATOM 772 C C . LYS A 1 95 ? -1.746 9.177 8.946 1.00 81.00 95 LYS A C 1
ATOM 774 O O . LYS A 1 95 ? -1.233 10.241 9.303 1.00 81.00 95 LYS A O 1
ATOM 779 N N . PRO A 1 96 ? -2.508 8.443 9.775 1.00 78.38 96 PRO A N 1
ATOM 780 C CA . PRO A 1 96 ? -2.770 8.857 11.147 1.00 78.38 96 PRO A CA 1
ATOM 781 C C . PRO A 1 96 ? -1.454 8.913 11.930 1.00 78.38 96 PRO A C 1
ATOM 783 O O . PRO A 1 96 ? -0.645 7.984 11.887 1.00 78.38 96 PRO A O 1
ATOM 786 N N . THR A 1 97 ? -1.202 10.032 12.610 1.00 74.25 97 THR A N 1
ATOM 787 C CA . THR A 1 97 ? 0.105 10.274 13.239 1.00 74.25 97 THR A CA 1
ATOM 788 C C . THR A 1 97 ? 0.119 9.928 14.723 1.00 74.25 97 THR A C 1
ATOM 790 O O . THR A 1 97 ? 1.121 9.367 15.178 1.00 74.25 97 THR A O 1
ATOM 793 N N . LYS A 1 98 ? -0.960 10.211 15.472 1.00 79.69 98 LYS A N 1
ATOM 794 C CA . LYS A 1 98 ? -1.097 9.886 16.914 1.00 79.69 98 LYS A CA 1
ATOM 795 C C . LYS A 1 98 ? -2.538 9.736 17.415 1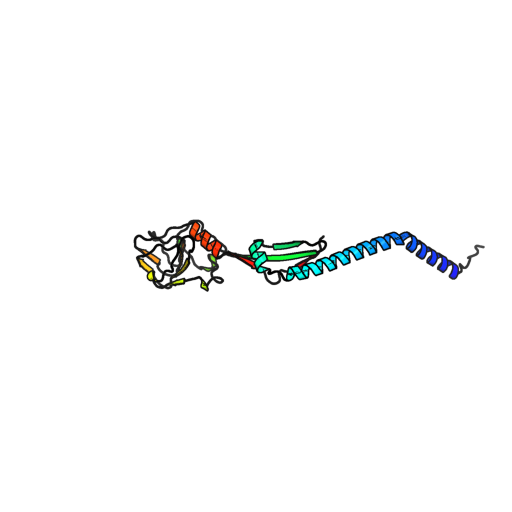.00 79.69 98 LYS A C 1
ATOM 797 O O . LYS A 1 98 ? -2.745 9.375 18.573 1.00 79.69 98 LYS A O 1
ATOM 802 N N . GLU A 1 99 ? -3.521 10.066 16.586 1.00 84.12 99 GLU A N 1
ATOM 803 C CA . GLU A 1 99 ? -4.912 10.126 17.010 1.00 84.12 99 GLU A CA 1
ATOM 804 C C . GLU A 1 99 ? -5.490 8.721 17.128 1.00 84.12 99 GLU A C 1
ATOM 806 O O . GLU A 1 99 ? -5.481 7.919 16.190 1.00 84.12 99 GLU A O 1
ATOM 811 N N . LYS A 1 100 ? -5.970 8.424 18.335 1.00 86.94 100 LYS A N 1
ATOM 812 C CA . LYS A 1 100 ? -6.720 7.203 18.595 1.00 86.94 100 LYS A CA 1
ATOM 813 C C . LYS A 1 100 ? -8.131 7.304 18.012 1.00 86.94 100 LYS A C 1
ATOM 815 O O . LYS A 1 100 ? -8.626 6.321 17.494 1.00 86.94 100 LYS A O 1
ATOM 820 N N . TYR A 1 101 ? -8.726 8.493 18.031 1.00 88.81 101 TYR A N 1
ATOM 821 C CA . TYR A 1 101 ? -10.057 8.772 17.510 1.00 88.81 101 TYR A CA 1
ATOM 822 C C . TYR A 1 101 ? -9.965 9.854 16.441 1.00 88.81 101 TYR A C 1
ATOM 824 O O . TYR A 1 101 ? -9.343 10.887 16.685 1.00 88.81 101 TYR A O 1
ATOM 832 N N . ILE A 1 102 ? -10.584 9.608 15.291 1.00 88.94 102 ILE A N 1
ATOM 833 C CA . ILE A 1 102 ? -10.657 10.535 14.167 1.00 88.94 102 ILE A CA 1
ATOM 834 C C . ILE A 1 102 ? -12.128 10.679 13.790 1.00 88.94 102 ILE A C 1
ATOM 836 O O . ILE A 1 102 ? -12.755 9.736 13.298 1.00 88.94 102 ILE A O 1
ATOM 840 N N . GLN A 1 103 ? -12.677 11.869 14.024 1.00 89.25 103 GLN A N 1
ATOM 841 C CA . GLN A 1 103 ? -14.005 12.209 13.536 1.00 89.25 103 GLN A CA 1
ATOM 842 C C . GLN A 1 103 ? -13.935 12.463 12.032 1.00 89.25 103 GLN A C 1
ATOM 844 O O . GLN A 1 103 ? -13.082 13.218 11.561 1.00 89.25 103 GLN A O 1
ATOM 849 N N . ILE A 1 104 ? -14.820 11.823 11.277 1.00 89.75 104 ILE A N 1
ATOM 850 C CA . ILE A 1 104 ? -14.816 11.870 9.817 1.00 89.75 104 ILE A CA 1
ATOM 851 C C . ILE A 1 104 ? -16.195 12.194 9.261 1.00 89.75 104 ILE A C 1
ATOM 853 O O . ILE A 1 104 ? -17.203 11.800 9.829 1.00 89.75 104 ILE A O 1
ATOM 857 N N . ASP A 1 105 ? -16.236 12.830 8.092 1.00 89.56 105 ASP A N 1
ATOM 858 C CA . ASP A 1 105 ? -17.475 12.978 7.317 1.00 89.56 105 ASP A CA 1
ATOM 859 C C . ASP A 1 105 ? -17.629 11.845 6.298 1.00 89.56 105 ASP A C 1
ATOM 861 O O . ASP A 1 105 ? -18.699 11.265 6.134 1.00 89.56 105 ASP A O 1
ATOM 865 N N . GLN A 1 106 ? -16.540 11.506 5.605 1.00 89.25 106 GLN A N 1
ATOM 866 C CA . GLN A 1 106 ? -16.464 10.468 4.578 1.00 89.25 106 GLN A CA 1
ATOM 867 C C . GLN A 1 106 ? -15.172 9.678 4.767 1.00 89.25 106 GLN A C 1
ATOM 869 O O . GLN A 1 106 ? -14.107 10.273 4.926 1.00 89.25 106 GLN A O 1
ATOM 874 N N . ILE A 1 107 ? -15.262 8.346 4.778 1.00 90.62 107 ILE A N 1
ATOM 875 C CA . ILE A 1 107 ? -14.111 7.482 5.076 1.00 90.62 107 ILE A CA 1
ATOM 876 C C . ILE A 1 107 ? -13.104 7.482 3.925 1.00 90.62 107 ILE A C 1
ATOM 878 O O . ILE A 1 107 ? -11.906 7.360 4.145 1.00 90.62 107 ILE A O 1
ATOM 882 N N . GLU A 1 108 ? -13.586 7.707 2.709 1.00 90.19 108 GLU A N 1
ATOM 883 C CA . GLU A 1 108 ? -12.827 7.742 1.463 1.00 90.19 108 GLU A CA 1
ATOM 884 C C . GLU A 1 108 ? -11.806 8.888 1.426 1.00 90.19 108 GLU A C 1
ATOM 886 O O . GLU A 1 108 ? -10.809 8.799 0.718 1.00 90.19 108 GLU A O 1
ATOM 891 N N . ASN A 1 109 ? -12.019 9.940 2.225 1.00 89.38 109 ASN A N 1
ATOM 892 C CA . ASN A 1 109 ? -11.073 11.051 2.371 1.00 89.38 109 ASN A CA 1
ATOM 893 C C . ASN A 1 109 ? -9.879 10.703 3.277 1.00 89.38 109 ASN A C 1
ATOM 895 O O . ASN A 1 109 ? -8.951 11.500 3.407 1.00 89.38 109 ASN A O 1
ATOM 899 N N . TRP A 1 110 ? -9.922 9.540 3.930 1.00 89.12 110 TRP A N 1
ATOM 900 C CA . TRP A 1 110 ? -8.937 9.105 4.916 1.00 89.12 110 TRP A CA 1
ATOM 901 C C . TRP A 1 110 ? -8.314 7.760 4.562 1.00 89.12 110 TRP A C 1
ATOM 903 O O . TRP A 1 1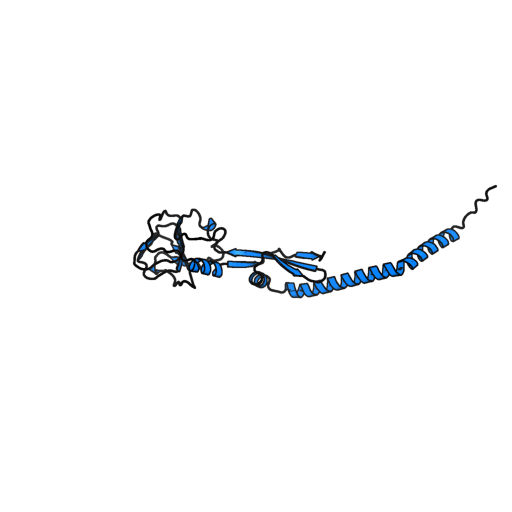10 ? -7.108 7.589 4.735 1.00 89.12 110 TRP A O 1
ATOM 913 N N . LEU A 1 111 ? -9.129 6.809 4.100 1.00 90.94 111 LEU A N 1
ATOM 914 C CA . LEU A 1 111 ? -8.716 5.446 3.802 1.00 90.94 111 LEU A CA 1
ATOM 915 C C . LEU A 1 111 ? -9.176 5.009 2.409 1.00 90.94 111 LEU A C 1
ATOM 917 O O . LEU A 1 111 ? -10.351 5.111 2.053 1.00 90.94 111 LEU A O 1
ATOM 921 N N . ASN A 1 112 ? -8.265 4.390 1.664 1.00 90.50 112 ASN A N 1
ATOM 922 C CA . ASN A 1 112 ? -8.572 3.713 0.411 1.00 90.50 112 ASN A CA 1
ATOM 923 C C . ASN A 1 112 ? -8.922 2.238 0.672 1.00 90.50 112 ASN A C 1
ATOM 925 O O . ASN A 1 112 ? -8.050 1.371 0.722 1.00 90.50 112 ASN A O 1
ATOM 929 N N . LEU A 1 113 ? -10.213 1.953 0.852 1.00 89.88 113 LEU A N 1
ATOM 930 C CA . LEU A 1 113 ? -10.718 0.617 1.207 1.00 89.88 113 LEU A CA 1
ATOM 931 C C . LEU A 1 113 ? -11.154 -0.229 0.004 1.00 89.88 113 LEU A C 1
ATOM 933 O O . LEU A 1 113 ? -11.325 -1.441 0.134 1.00 89.88 113 LEU A O 1
ATOM 937 N N . ALA A 1 114 ? -11.379 0.384 -1.160 1.00 88.94 114 ALA A N 1
ATOM 938 C CA . ALA A 1 114 ? -11.950 -0.297 -2.325 1.00 88.94 114 ALA A CA 1
ATOM 939 C C . ALA A 1 114 ? -11.143 -1.533 -2.790 1.00 88.94 114 ALA A C 1
ATOM 941 O O . ALA A 1 114 ? -11.764 -2.557 -3.078 1.00 88.94 114 ALA A O 1
ATOM 942 N N . PRO A 1 115 ? -9.793 -1.517 -2.804 1.00 87.75 115 PRO A N 1
ATOM 943 C CA . PRO A 1 115 ? -9.007 -2.686 -3.206 1.00 87.75 115 PRO A CA 1
ATOM 944 C C . PRO A 1 115 ? -9.031 -3.840 -2.188 1.00 87.75 115 PRO A C 1
ATOM 946 O O . PRO A 1 115 ? -8.747 -4.979 -2.550 1.00 87.75 115 PRO A O 1
ATOM 949 N N . TYR A 1 116 ? -9.376 -3.566 -0.925 1.00 88.69 116 TYR A N 1
ATOM 950 C CA . TYR A 1 116 ? -9.140 -4.470 0.211 1.00 88.69 116 TYR A CA 1
ATOM 951 C C . TYR A 1 116 ? -10.423 -5.028 0.836 1.00 88.69 116 TYR A C 1
ATOM 953 O O . TYR A 1 116 ? -10.390 -5.573 1.934 1.00 88.69 116 TYR A O 1
ATOM 961 N N . GLN A 1 117 ? -11.558 -4.938 0.135 1.00 89.50 117 GLN A N 1
ATOM 962 C CA . GLN A 1 117 ? -12.882 -5.325 0.649 1.00 89.50 117 GLN A CA 1
ATOM 963 C C . GLN A 1 117 ? -12.957 -6.749 1.217 1.00 89.50 117 GLN A C 1
ATOM 965 O O . GLN A 1 117 ? -13.717 -7.000 2.145 1.00 89.50 117 GLN A O 1
ATOM 970 N N . LYS A 1 118 ? -12.154 -7.680 0.689 1.00 90.69 118 LYS A N 1
ATOM 971 C CA . LYS A 1 118 ? -12.114 -9.076 1.154 1.00 90.69 118 LYS A CA 1
ATOM 972 C C . LYS A 1 118 ? -11.477 -9.248 2.537 1.00 90.69 118 LYS A C 1
ATOM 974 O O . LYS A 1 118 ? -11.744 -10.249 3.190 1.00 90.69 118 LYS A O 1
ATOM 979 N N . ASP A 1 119 ? -10.649 -8.297 2.963 1.00 91.44 119 ASP A N 1
ATOM 980 C CA . ASP A 1 119 ? -9.925 -8.338 4.237 1.00 91.44 119 ASP A CA 1
ATOM 981 C C . ASP A 1 119 ? -10.583 -7.471 5.327 1.00 91.44 119 ASP A C 1
ATOM 983 O O . ASP A 1 119 ? -10.043 -7.338 6.431 1.00 91.44 119 ASP A O 1
ATOM 987 N N . ILE A 1 120 ? -11.737 -6.869 5.015 1.00 95.00 120 ILE A N 1
ATOM 988 C CA . ILE A 1 120 ? -12.527 -6.048 5.931 1.00 95.00 120 ILE A CA 1
ATOM 989 C C . ILE A 1 120 ? -13.596 -6.919 6.583 1.00 95.00 120 ILE A C 1
ATOM 991 O O . ILE A 1 120 ? -14.366 -7.604 5.910 1.00 95.00 120 ILE A O 1
ATOM 995 N N . TYR A 1 121 ? -13.655 -6.865 7.909 1.00 96.94 121 TYR A N 1
ATOM 996 C CA . TYR A 1 121 ? -14.623 -7.611 8.702 1.00 96.94 121 TYR A CA 1
ATOM 997 C C . TYR A 1 121 ? -15.793 -6.707 9.073 1.00 96.94 121 TYR A C 1
ATOM 999 O O . TYR A 1 121 ? -15.603 -5.612 9.593 1.00 96.94 121 TYR A O 1
ATOM 1007 N N . TYR A 1 122 ? -17.007 -7.172 8.832 1.00 97.06 122 TYR A N 1
ATOM 1008 C CA . TYR A 1 122 ? -18.220 -6.456 9.202 1.00 97.06 122 TYR A CA 1
ATOM 1009 C C . TYR A 1 122 ? -18.762 -7.060 10.484 1.00 97.06 122 TYR A C 1
ATOM 1011 O O . TYR A 1 122 ? -18.924 -8.278 10.548 1.00 97.06 122 TYR A O 1
ATOM 1019 N N . ILE A 1 123 ? -19.010 -6.222 11.487 1.00 97.06 123 ILE A N 1
ATOM 1020 C CA . ILE A 1 123 ? -19.466 -6.679 12.796 1.00 97.06 123 ILE A CA 1
ATOM 1021 C C . ILE A 1 123 ? -20.725 -5.942 13.241 1.00 97.06 123 ILE A C 1
ATOM 1023 O O . ILE A 1 123 ? -20.895 -4.745 12.987 1.00 97.06 123 ILE A O 1
ATOM 1027 N N . HIS A 1 124 ? -21.580 -6.665 13.951 1.00 96.62 124 HIS A N 1
ATOM 1028 C CA . HIS A 1 124 ? -22.699 -6.104 14.705 1.00 96.62 124 HIS A CA 1
ATOM 1029 C C . HIS A 1 124 ? -22.366 -6.031 16.200 1.00 96.62 124 HIS A C 1
ATOM 1031 O O . HIS A 1 124 ? -22.782 -5.096 16.878 1.00 96.62 124 HIS A O 1
ATOM 1037 N N . HIS A 1 125 ? -21.573 -6.982 16.697 1.00 95.44 125 HIS A N 1
ATOM 1038 C CA . HIS A 1 125 ? -21.227 -7.132 18.111 1.00 95.44 125 HIS A CA 1
ATOM 1039 C C . HIS A 1 125 ? -19.721 -7.349 18.305 1.00 95.44 125 HIS A C 1
ATOM 1041 O O . HIS A 1 125 ? -19.037 -7.872 17.421 1.00 95.44 125 HIS A O 1
ATOM 1047 N N . LEU A 1 126 ? -19.181 -7.029 19.487 1.00 94.31 126 LEU A N 1
ATOM 1048 C CA . LEU A 1 126 ? -17.757 -7.247 19.798 1.00 94.31 126 LEU A CA 1
ATOM 1049 C C . LEU A 1 126 ? -17.381 -8.735 19.863 1.00 94.31 126 LEU A C 1
ATOM 1051 O O . LEU A 1 126 ? -16.212 -9.085 19.702 1.00 94.31 126 LEU A O 1
ATOM 1055 N N . ALA A 1 127 ? -18.355 -9.624 20.068 1.00 93.81 127 ALA A N 1
ATOM 1056 C CA . ALA A 1 127 ? -18.141 -11.072 20.027 1.00 93.81 127 ALA A CA 1
ATOM 1057 C C . ALA A 1 127 ? -17.701 -11.575 18.636 1.00 93.81 127 ALA A C 1
ATOM 1059 O O . ALA A 1 127 ? -17.054 -12.616 18.535 1.00 93.81 127 ALA A O 1
ATOM 1060 N N . GLU A 1 128 ? -18.007 -10.822 17.575 1.00 95.69 128 GLU A N 1
ATOM 1061 C CA . GLU A 1 128 ? -17.660 -11.140 16.183 1.00 95.69 128 GLU A CA 1
ATOM 1062 C C . GLU A 1 128 ? -16.250 -10.661 15.804 1.00 95.69 128 GLU A C 1
ATOM 1064 O O . GLU A 1 128 ? -15.805 -10.862 14.672 1.00 95.69 128 GLU A O 1
ATOM 1069 N N . LEU A 1 129 ? -15.524 -10.026 16.736 1.00 95.31 129 LEU A N 1
ATOM 1070 C CA . LEU A 1 129 ? -14.193 -9.499 16.464 1.00 95.31 129 LEU A CA 1
ATOM 1071 C C . LEU A 1 129 ? -13.235 -10.606 16.002 1.00 95.31 129 LEU A C 1
ATOM 1073 O O . LEU A 1 129 ? -13.010 -11.583 16.738 1.00 95.31 129 LEU A O 1
ATOM 1077 N N . PRO A 1 130 ? -12.580 -10.427 14.839 1.00 95.62 130 PRO A N 1
ATOM 1078 C CA . PRO A 1 130 ? -11.582 -11.372 14.379 1.00 95.62 130 PRO A CA 1
ATOM 1079 C C . PRO A 1 130 ? -10.400 -11.406 15.346 1.00 95.62 130 PRO A C 1
ATOM 1081 O O . PRO A 1 130 ? -10.080 -10.425 16.027 1.00 95.62 130 PRO A O 1
ATOM 1084 N N . ASP A 1 131 ? -9.710 -12.541 15.378 1.00 95.06 131 ASP A N 1
ATOM 1085 C CA . ASP A 1 131 ? -8.439 -12.618 16.082 1.00 95.06 131 ASP A CA 1
ATOM 1086 C C . ASP A 1 131 ? -7.433 -11.667 15.430 1.00 95.06 131 ASP A C 1
ATOM 1088 O O . ASP A 1 131 ? -7.217 -11.664 14.212 1.00 95.06 131 ASP A O 1
ATOM 1092 N N . SER A 1 132 ? -6.851 -10.819 16.270 1.00 96.50 132 SER A N 1
ATOM 1093 C CA . SER A 1 132 ? -5.924 -9.772 15.868 1.00 96.50 132 SER A CA 1
ATOM 1094 C C . SER A 1 132 ? -4.739 -9.745 16.818 1.00 96.50 132 SER A C 1
ATOM 1096 O O . SER A 1 132 ? -4.833 -10.114 17.990 1.00 96.50 132 SER A O 1
ATOM 1098 N N . SER A 1 133 ? -3.605 -9.313 16.293 1.00 96.50 133 SER A N 1
ATOM 1099 C CA . SER A 1 133 ? -2.384 -9.097 17.055 1.00 96.50 133 SER A CA 1
ATOM 1100 C C . SER A 1 133 ? -1.684 -7.859 16.521 1.00 96.50 133 SER A C 1
ATOM 1102 O O . SER A 1 133 ? -2.076 -7.307 15.490 1.00 96.50 133 SER A O 1
ATOM 1104 N N . ILE A 1 134 ? -0.621 -7.431 17.200 1.00 94.88 134 ILE A N 1
ATOM 1105 C CA . ILE A 1 134 ? 0.179 -6.305 16.721 1.00 94.88 134 ILE A CA 1
ATOM 1106 C C . ILE A 1 134 ? 0.737 -6.568 15.314 1.00 94.88 134 ILE A C 1
ATOM 1108 O O . ILE A 1 134 ? 0.745 -5.647 14.508 1.00 94.88 134 ILE A O 1
ATOM 1112 N N . ASP A 1 135 ? 1.121 -7.812 15.006 1.00 95.00 135 ASP A N 1
ATOM 1113 C CA . ASP A 1 135 ? 1.708 -8.237 13.723 1.00 95.00 135 ASP A CA 1
ATOM 1114 C C . ASP A 1 135 ? 0.660 -8.563 12.648 1.00 95.00 135 ASP A C 1
ATOM 1116 O O . ASP A 1 135 ? 0.956 -8.549 11.456 1.00 95.00 135 ASP A O 1
ATOM 1120 N N . ASN A 1 136 ? -0.580 -8.847 13.053 1.00 95.31 136 ASN A N 1
ATOM 1121 C CA . ASN A 1 136 ? -1.699 -9.112 12.148 1.00 95.31 136 ASN A CA 1
ATOM 1122 C C . ASN A 1 136 ? -2.917 -8.258 12.526 1.00 95.31 136 ASN A C 1
ATOM 1124 O O . ASN A 1 136 ? -3.943 -8.796 12.968 1.00 95.31 136 ASN A O 1
ATOM 1128 N N . PRO A 1 137 ? -2.812 -6.928 12.381 1.00 96.81 137 PRO A N 1
ATOM 1129 C CA . PRO A 1 137 ? -3.913 -6.031 12.677 1.00 96.81 137 PRO A CA 1
ATOM 1130 C C . PRO A 1 137 ? -5.046 -6.184 11.655 1.00 96.81 137 PRO A C 1
ATOM 1132 O O . PRO A 1 137 ? -4.828 -6.556 10.495 1.00 96.81 137 PRO A O 1
ATOM 1135 N N . LYS A 1 138 ? -6.275 -5.898 12.089 1.00 97.00 138 LYS A N 1
ATOM 1136 C CA . LYS A 1 138 ? -7.497 -6.075 11.287 1.00 97.00 138 LYS A CA 1
ATOM 1137 C C . LYS A 1 138 ? -8.199 -4.746 11.025 1.00 97.00 138 LYS A C 1
ATOM 1139 O O . LYS A 1 138 ? -8.007 -3.780 11.754 1.00 97.00 138 LYS A O 1
ATOM 1144 N N . ILE A 1 139 ? -9.007 -4.700 9.972 1.00 96.50 139 ILE A N 1
ATOM 1145 C CA . ILE A 1 139 ? -9.896 -3.570 9.690 1.00 96.50 139 ILE A CA 1
ATOM 1146 C C . ILE A 1 139 ? -11.312 -4.081 9.888 1.00 96.50 139 ILE A C 1
ATOM 1148 O O . ILE A 1 139 ? -11.678 -5.101 9.298 1.00 96.50 139 ILE A O 1
ATOM 1152 N N . ILE A 1 140 ? -12.078 -3.401 10.732 1.00 97.00 140 ILE A N 1
ATOM 1153 C CA . ILE A 1 140 ? -13.472 -3.747 10.977 1.00 97.00 140 ILE A CA 1
ATOM 1154 C C . ILE A 1 140 ? -14.390 -2.560 10.691 1.00 97.00 140 ILE A C 1
ATOM 1156 O O . ILE A 1 140 ? -14.018 -1.403 10.900 1.00 97.00 140 ILE A O 1
ATOM 1160 N N . ILE A 1 141 ? -15.603 -2.865 10.244 1.00 96.81 141 ILE A N 1
ATOM 1161 C CA . ILE A 1 141 ? -16.696 -1.911 10.083 1.00 96.81 141 ILE A CA 1
ATOM 1162 C C . ILE A 1 141 ? -17.812 -2.320 11.041 1.00 96.81 141 ILE A C 1
ATOM 1164 O O . ILE A 1 141 ? -18.349 -3.423 10.932 1.00 96.81 141 ILE A O 1
ATOM 1168 N N . ALA A 1 142 ? -18.150 -1.433 11.975 1.00 95.88 142 ALA A N 1
ATOM 1169 C CA . ALA A 1 142 ? -19.290 -1.614 12.862 1.00 95.88 142 ALA A CA 1
ATOM 1170 C C . ALA A 1 142 ? -20.569 -1.138 12.164 1.00 95.88 142 ALA A C 1
ATOM 1172 O O . ALA A 1 142 ? -20.643 -0.007 11.676 1.00 95.88 142 ALA A O 1
ATOM 1173 N N . LEU A 1 143 ? -21.564 -2.021 12.103 1.00 96.19 143 LEU A N 1
ATOM 1174 C CA . LEU A 1 143 ? -22.817 -1.801 11.375 1.00 96.19 143 LEU A CA 1
ATOM 1175 C C . LEU A 1 143 ? -23.964 -1.275 12.250 1.00 96.19 143 LEU A C 1
ATOM 1177 O O . LEU A 1 143 ? -25.036 -0.977 11.732 1.00 96.19 143 LEU A O 1
ATOM 1181 N N . GLN A 1 144 ? -23.750 -1.182 13.561 1.00 94.38 144 GLN A N 1
ATOM 1182 C CA . GLN A 1 144 ? -24.726 -0.685 14.527 1.00 94.38 144 GLN A CA 1
ATOM 1183 C C . GLN A 1 144 ? -24.025 -0.085 15.747 1.00 94.38 144 GLN A C 1
ATOM 1185 O O . GLN A 1 144 ? -22.795 -0.130 15.853 1.00 94.38 144 GLN A O 1
ATOM 1190 N N . ASP A 1 145 ? -24.820 0.461 16.667 1.00 92.81 145 ASP A N 1
ATOM 1191 C CA . ASP A 1 145 ? -24.319 0.957 17.943 1.00 92.81 145 ASP A CA 1
ATOM 1192 C C . ASP A 1 145 ? -23.694 -0.186 18.751 1.00 92.81 145 ASP A C 1
ATOM 1194 O O . ASP A 1 145 ? -24.302 -1.238 18.954 1.00 92.81 145 ASP A O 1
ATOM 1198 N N . ILE A 1 146 ? -22.482 0.047 19.245 1.00 91.88 146 ILE A N 1
ATOM 1199 C CA . ILE A 1 146 ? -21.759 -0.871 20.118 1.00 91.88 146 ILE A CA 1
ATOM 1200 C C . ILE A 1 146 ? -21.553 -0.170 21.454 1.00 91.88 146 ILE A C 1
ATOM 1202 O O . ILE A 1 146 ? -20.923 0.879 21.531 1.00 91.88 146 ILE A O 1
ATOM 1206 N N . ASN A 1 147 ? -22.086 -0.770 22.512 1.00 91.00 147 ASN A N 1
ATOM 1207 C CA . ASN A 1 147 ? -21.825 -0.396 23.898 1.00 91.00 147 ASN A CA 1
ATOM 1208 C C . ASN A 1 147 ? -21.660 -1.683 24.705 1.00 91.00 147 ASN A C 1
ATOM 1210 O O . ASN A 1 147 ? -22.563 -2.137 25.410 1.00 91.00 147 ASN A O 1
ATOM 1214 N N . GLU A 1 148 ? -20.524 -2.335 24.492 1.00 91.75 148 GLU A N 1
ATOM 1215 C CA . GLU A 1 148 ? -20.290 -3.707 24.928 1.00 91.75 148 GLU A CA 1
ATOM 1216 C C . GLU A 1 148 ? -18.977 -3.829 25.697 1.00 91.75 148 GLU A C 1
ATOM 1218 O O . GLU A 1 148 ? -18.106 -2.951 25.680 1.00 91.75 148 GLU A O 1
ATOM 1223 N N . LYS A 1 149 ? -18.842 -4.942 26.419 1.00 91.94 149 LYS A N 1
ATOM 1224 C CA . LYS A 1 149 ? -17.611 -5.281 27.123 1.00 91.94 149 LYS A CA 1
ATOM 1225 C C . LYS A 1 149 ? -16.642 -5.956 26.163 1.00 91.94 149 LYS A C 1
ATOM 1227 O O . LYS A 1 149 ? -16.954 -6.983 25.567 1.00 91.94 149 LYS A O 1
ATOM 1232 N N . LEU A 1 150 ? -15.441 -5.400 26.055 1.00 92.75 150 LEU A N 1
ATOM 1233 C CA . LEU A 1 150 ? -14.382 -5.987 25.252 1.00 92.75 150 LEU A CA 1
ATOM 1234 C C . LEU A 1 150 ? -13.750 -7.168 26.012 1.00 92.75 150 LEU A C 1
ATOM 1236 O O . LEU A 1 150 ? -13.114 -6.985 27.052 1.00 92.75 150 LEU A O 1
ATOM 1240 N N . GLU A 1 151 ? -13.932 -8.387 25.501 1.00 92.12 151 GLU A N 1
ATOM 1241 C CA . GLU A 1 151 ? -13.446 -9.617 26.152 1.00 92.12 151 GLU A CA 1
ATOM 1242 C C . GLU A 1 151 ? -11.962 -9.917 25.869 1.00 92.12 151 GLU A C 1
ATOM 1244 O O . GLU A 1 151 ? -11.277 -10.540 26.685 1.00 92.12 151 GLU A O 1
ATOM 1249 N N . LYS A 1 152 ? -11.429 -9.434 24.739 1.00 93.19 152 LYS A N 1
ATOM 1250 C CA . LYS A 1 152 ? -10.030 -9.621 24.318 1.00 93.19 152 LYS A CA 1
ATOM 1251 C C . LYS A 1 152 ? -9.450 -8.335 23.737 1.00 93.19 152 LYS A C 1
ATOM 1253 O O . LYS A 1 152 ? -10.185 -7.537 23.168 1.00 93.19 152 LYS A O 1
ATOM 1258 N N . ASP A 1 153 ? -8.139 -8.141 23.872 1.00 95.88 153 ASP A N 1
ATOM 1259 C CA . ASP A 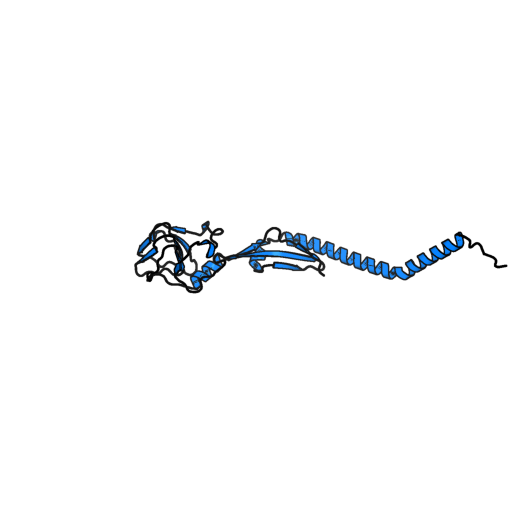1 153 ? -7.479 -6.997 23.238 1.00 95.88 153 ASP A CA 1
ATOM 1260 C C . ASP A 1 153 ? -7.620 -7.096 21.714 1.00 95.88 153 ASP A C 1
ATOM 1262 O O . ASP A 1 153 ? -7.516 -8.182 21.139 1.00 95.88 153 ASP A O 1
ATOM 1266 N N . PHE A 1 154 ? -7.865 -5.961 21.066 1.00 96.56 154 PHE A N 1
ATOM 1267 C CA . PHE A 1 154 ? -8.040 -5.878 19.618 1.00 96.56 154 PHE A CA 1
ATOM 1268 C C . PHE A 1 154 ? -6.983 -4.956 19.017 1.00 96.56 154 PHE A C 1
ATOM 1270 O O . PHE A 1 154 ? -6.694 -3.901 19.575 1.00 96.56 154 PHE A O 1
ATOM 1277 N N . TYR A 1 155 ? -6.411 -5.331 17.878 1.00 97.44 155 TYR A N 1
ATOM 1278 C CA . TYR A 1 155 ? -5.379 -4.568 17.179 1.00 97.44 155 TYR A CA 1
ATOM 1279 C C . TYR A 1 155 ? -5.862 -4.261 15.768 1.00 97.44 155 TYR A C 1
ATOM 1281 O O . TYR A 1 155 ? -6.036 -5.172 14.954 1.00 97.44 155 TYR A O 1
ATOM 1289 N N . GLY A 1 156 ? -6.088 -2.989 15.454 1.00 95.94 156 GLY A N 1
ATOM 1290 C CA . GLY A 1 156 ? -6.674 -2.662 14.165 1.00 95.94 156 GLY A CA 1
ATOM 1291 C C . GLY A 1 156 ? -7.288 -1.282 14.027 1.00 95.94 156 GLY A C 1
ATOM 1292 O O . GLY A 1 156 ? -7.156 -0.418 14.891 1.00 95.94 156 GLY A O 1
ATOM 1293 N N . ILE A 1 157 ? -7.977 -1.106 12.905 1.00 95.25 157 ILE A N 1
ATOM 1294 C CA . ILE A 1 157 ? -8.803 0.062 12.618 1.00 95.25 157 ILE A CA 1
ATOM 1295 C C . ILE A 1 157 ? -10.271 -0.324 12.765 1.00 95.25 157 ILE A C 1
ATOM 1297 O O . ILE A 1 157 ? -10.692 -1.362 12.254 1.00 95.25 157 ILE A O 1
ATOM 1301 N N . VAL A 1 158 ? -11.039 0.533 13.432 1.00 95.06 158 VAL A N 1
ATOM 1302 C CA . VAL A 1 158 ? -12.503 0.458 13.478 1.00 95.06 158 VAL A CA 1
ATOM 1303 C C . VAL A 1 158 ? -13.068 1.618 12.683 1.00 95.06 158 VAL A C 1
ATOM 1305 O O . VAL A 1 158 ? -12.579 2.740 12.790 1.00 95.06 158 VAL A O 1
ATOM 1308 N N . ILE A 1 159 ? -14.102 1.346 11.899 1.00 95.19 159 ILE A N 1
ATOM 1309 C CA . ILE A 1 159 ? -14.824 2.344 11.117 1.00 95.19 159 ILE A CA 1
ATOM 1310 C C . ILE A 1 159 ? -16.299 2.225 11.471 1.00 95.19 159 ILE A C 1
ATOM 1312 O O . ILE A 1 159 ? -16.849 1.124 11.466 1.00 95.19 159 ILE A O 1
ATOM 1316 N N . THR A 1 160 ? -16.944 3.339 11.790 1.00 94.50 160 THR A N 1
ATOM 1317 C CA . THR A 1 160 ? -18.348 3.328 12.201 1.00 94.50 160 THR A CA 1
ATOM 1318 C C . THR A 1 160 ? -19.060 4.633 11.863 1.00 94.50 160 THR A C 1
ATOM 1320 O O . THR A 1 160 ? -18.463 5.707 11.806 1.00 94.50 160 THR A O 1
ATOM 1323 N N . ASN A 1 161 ? -20.372 4.537 11.670 1.00 93.44 161 ASN A N 1
ATOM 1324 C CA . ASN A 1 161 ? -21.274 5.690 11.627 1.00 93.44 161 ASN A CA 1
ATOM 1325 C C . ASN A 1 161 ? -22.150 5.779 12.889 1.00 93.44 161 ASN A C 1
ATOM 1327 O O . ASN A 1 161 ? -23.060 6.601 12.952 1.00 93.44 161 ASN A O 1
ATOM 1331 N N . HIS A 1 162 ? -21.886 4.910 13.861 1.00 92.06 162 HIS A N 1
ATOM 1332 C CA . HIS A 1 162 ? -22.716 4.615 15.019 1.00 92.06 162 HIS A CA 1
ATOM 1333 C C . HIS A 1 162 ? -21.976 4.932 16.319 1.00 92.06 162 HIS A C 1
ATOM 1335 O O . HIS A 1 162 ? -20.754 5.123 16.318 1.00 92.06 162 HIS A O 1
ATOM 1341 N N . LEU A 1 163 ? -22.708 4.944 17.433 1.00 89.69 163 LEU A N 1
ATOM 1342 C CA . LEU A 1 163 ? -22.097 5.005 18.757 1.00 89.69 163 LEU A CA 1
ATOM 1343 C C . LEU A 1 163 ? -21.155 3.806 18.924 1.00 89.69 163 LEU A C 1
ATOM 1345 O O . LEU A 1 163 ? -21.538 2.670 18.648 1.00 89.69 163 LEU A O 1
ATOM 1349 N N . PHE A 1 164 ? -19.929 4.047 19.379 1.00 90.50 164 PHE A N 1
ATOM 1350 C CA . PHE A 1 164 ? -18.957 2.979 19.605 1.00 90.50 164 PHE A CA 1
ATOM 1351 C C . PHE A 1 164 ? -18.247 3.200 20.936 1.00 90.50 164 PHE A C 1
ATOM 1353 O O . PHE A 1 164 ? -17.265 3.929 21.024 1.00 90.50 164 PHE A O 1
ATOM 1360 N N . ASP A 1 165 ? -18.775 2.576 21.983 1.00 88.88 165 ASP A N 1
ATOM 1361 C CA . ASP A 1 165 ? -18.258 2.641 23.343 1.00 88.88 165 ASP A CA 1
ATOM 1362 C C . ASP A 1 165 ? -17.764 1.259 23.794 1.00 88.88 165 ASP A C 1
ATOM 1364 O O . ASP A 1 165 ? -18.433 0.231 23.645 1.00 88.88 165 ASP A O 1
ATOM 1368 N N . LEU A 1 166 ? -16.553 1.242 24.344 1.00 88.81 166 LEU A N 1
ATOM 1369 C CA . LEU A 1 166 ? -15.860 0.035 24.777 1.00 88.81 166 LEU A CA 1
ATOM 1370 C C . LEU A 1 166 ? -15.734 0.039 26.295 1.00 88.81 166 LEU A C 1
ATOM 1372 O O . LEU A 1 166 ? -14.968 0.815 26.874 1.00 88.81 166 LEU A O 1
ATOM 1376 N N . THR A 1 167 ? -16.381 -0.920 26.947 1.00 86.38 167 THR A N 1
ATOM 1377 C CA . THR A 1 167 ? -16.269 -1.123 28.397 1.00 86.38 167 THR A CA 1
ATOM 1378 C C . THR A 1 167 ? -15.374 -2.323 28.732 1.00 86.38 167 THR A C 1
ATOM 1380 O O . THR A 1 167 ? -15.056 -3.150 27.877 1.00 86.38 167 THR A O 1
ATOM 1383 N N . GLY A 1 168 ? -14.920 -2.423 29.986 1.00 86.12 168 GLY A N 1
ATOM 1384 C CA . GLY A 1 168 ? -14.058 -3.517 30.457 1.00 86.12 168 GLY A CA 1
ATOM 1385 C C . GLY A 1 168 ? -12.596 -3.119 30.682 1.00 86.12 168 GLY A C 1
ATOM 1386 O O . GLY A 1 168 ? -12.269 -1.937 30.737 1.00 86.12 168 GLY A O 1
ATOM 1387 N N . SER A 1 169 ? -11.731 -4.121 30.879 1.00 86.31 169 SER A N 1
ATOM 1388 C CA . SER A 1 169 ? -10.295 -3.951 31.173 1.00 86.31 169 SER A CA 1
ATOM 1389 C C . SER A 1 169 ? -9.382 -4.146 29.960 1.00 86.31 169 SER A C 1
ATOM 1391 O O . SER A 1 169 ? -8.191 -3.837 30.029 1.00 86.31 169 SER A O 1
ATOM 1393 N N . LYS A 1 170 ? -9.927 -4.683 28.865 1.00 93.25 170 LYS A N 1
ATOM 1394 C CA . LYS A 1 170 ? -9.219 -4.899 27.603 1.00 93.25 170 LYS A CA 1
ATOM 1395 C C . LYS A 1 170 ? -9.203 -3.636 26.766 1.00 93.25 170 LYS A C 1
ATOM 1397 O O . LYS A 1 170 ? -10.029 -2.743 26.952 1.00 93.25 170 LYS A O 1
ATOM 1402 N N . ARG A 1 171 ? -8.240 -3.560 25.851 1.00 92.75 171 ARG A N 1
ATOM 1403 C CA . ARG A 1 171 ? -7.993 -2.366 25.047 1.00 92.75 171 ARG A CA 1
ATOM 1404 C C . ARG A 1 171 ? -8.045 -2.673 23.562 1.00 92.75 171 ARG A C 1
ATOM 1406 O O . ARG A 1 171 ? -7.532 -3.686 23.089 1.00 92.75 171 ARG A O 1
ATOM 1413 N N . MET A 1 172 ? -8.602 -1.727 22.824 1.00 93.88 172 MET A N 1
ATOM 1414 C CA . MET A 1 172 ? -8.360 -1.601 21.401 1.00 93.88 172 MET A CA 1
ATOM 1415 C C . MET A 1 172 ? -7.078 -0.791 21.182 1.00 93.88 172 MET A C 1
ATOM 1417 O O . MET A 1 172 ? -6.902 0.300 21.731 1.00 93.88 172 MET A O 1
ATOM 1421 N N . TYR A 1 173 ? -6.197 -1.321 20.344 1.00 95.12 173 TYR A N 1
ATOM 1422 C CA . TYR A 1 173 ? -4.955 -0.708 19.918 1.00 95.12 173 TYR A CA 1
ATOM 1423 C C . TYR A 1 173 ? -5.014 -0.356 18.431 1.00 95.12 173 TYR A C 1
ATOM 1425 O O . TYR A 1 173 ? -5.007 -1.246 17.583 1.00 95.12 173 TYR A O 1
ATOM 1433 N N . GLY A 1 174 ? -5.032 0.935 18.111 1.00 93.06 174 GLY A N 1
ATOM 1434 C CA . GLY A 1 174 ? -5.090 1.442 16.742 1.00 93.06 174 GLY A CA 1
ATOM 1435 C C . GLY A 1 174 ? -5.894 2.733 16.653 1.00 93.06 174 GLY A C 1
ATOM 1436 O O . GLY A 1 174 ? -5.699 3.620 17.487 1.00 93.06 174 GLY A O 1
ATOM 1437 N N . THR A 1 175 ? -6.770 2.835 15.652 1.00 92.62 175 THR A N 1
ATOM 1438 C CA . THR A 1 175 ? -7.529 4.062 15.372 1.00 92.62 175 THR A CA 1
ATOM 1439 C C . THR A 1 175 ? -9.002 3.760 15.100 1.00 92.62 175 THR A C 1
ATOM 1441 O O . THR A 1 175 ? -9.327 2.838 14.353 1.00 92.62 175 THR A O 1
ATOM 1444 N N . LEU A 1 176 ? -9.883 4.550 15.706 1.00 92.94 176 LEU A N 1
ATOM 1445 C CA . LEU A 1 176 ? -11.316 4.581 15.446 1.00 92.94 176 LEU A CA 1
ATOM 1446 C C . LEU A 1 176 ? -11.632 5.759 14.520 1.00 92.94 176 LEU A C 1
ATOM 1448 O O . LEU A 1 176 ? -11.361 6.907 14.865 1.00 92.94 176 LEU A O 1
ATOM 1452 N N . TYR A 1 177 ? -12.218 5.463 13.366 1.00 92.69 177 TYR A N 1
ATOM 1453 C CA . TYR A 1 177 ? -12.800 6.440 12.454 1.00 92.69 177 TYR A CA 1
ATOM 1454 C C . TYR A 1 177 ? -14.314 6.439 12.646 1.00 92.69 177 TYR A C 1
ATOM 1456 O O . TYR A 1 177 ? -14.964 5.418 12.412 1.00 92.69 177 TYR A O 1
ATOM 1464 N N . SER A 1 178 ? -14.878 7.566 13.069 1.00 91.88 178 SER A N 1
ATOM 1465 C CA . SER A 1 178 ? -16.308 7.667 13.366 1.00 91.88 178 SER A CA 1
ATOM 1466 C C . SER A 1 178 ? -16.936 8.898 12.734 1.00 91.88 178 SER A C 1
ATOM 1468 O O . SER A 1 178 ? -16.383 9.992 12.834 1.00 91.88 178 SER A O 1
ATOM 1470 N N . ARG A 1 179 ? -18.122 8.743 12.137 1.00 91.06 179 ARG A N 1
ATOM 1471 C CA . ARG A 1 179 ? -18.986 9.895 11.808 1.00 91.06 179 ARG A CA 1
ATOM 1472 C C . ARG A 1 179 ? -19.790 10.395 13.002 1.00 91.06 179 ARG A C 1
ATOM 1474 O O . ARG A 1 179 ? -20.192 11.555 13.036 1.00 91.06 179 ARG A O 1
ATOM 1481 N N . TYR A 1 180 ? -20.046 9.516 13.965 1.00 85.69 180 TYR A N 1
ATOM 1482 C CA . TYR A 1 180 ? -20.751 9.863 15.187 1.00 85.69 180 TYR A CA 1
ATOM 1483 C C . TYR A 1 180 ? -19.802 10.583 16.142 1.00 85.69 180 TYR A C 1
ATOM 1485 O O . TYR A 1 180 ? -18.656 10.159 16.297 1.00 85.69 180 TYR A O 1
ATOM 1493 N N . ASP A 1 181 ? -20.285 11.640 16.791 1.00 77.25 181 ASP A N 1
ATOM 1494 C CA . ASP A 1 181 ? -19.531 12.371 17.804 1.00 77.25 181 ASP A CA 1
ATOM 1495 C C . ASP A 1 181 ? -19.335 11.510 19.068 1.00 77.25 181 ASP A C 1
ATOM 1497 O O . ASP A 1 181 ? -20.164 11.495 19.982 1.00 77.25 181 ASP A O 1
ATOM 1501 N N . ASN A 1 182 ? -18.217 10.781 19.109 1.00 64.06 182 ASN A N 1
ATOM 1502 C CA . ASN A 1 182 ? -17.764 10.032 20.279 1.00 64.06 182 ASN A CA 1
ATOM 1503 C C . ASN A 1 182 ? -16.762 10.844 21.123 1.00 64.06 182 ASN A C 1
ATOM 1505 O O . ASN A 1 182 ? -15.883 10.253 21.740 1.00 64.06 182 ASN A O 1
ATOM 1509 N N . LEU A 1 183 ? -16.868 12.182 21.219 1.00 62.66 183 LEU A N 1
ATOM 1510 C CA . LEU A 1 183 ? -15.961 13.042 22.019 1.00 62.66 183 LEU A CA 1
ATOM 1511 C C . LEU A 1 183 ? -15.901 12.731 23.535 1.00 62.66 183 LEU A C 1
ATOM 1513 O O . LEU A 1 183 ? -15.282 13.466 24.308 1.00 62.66 183 LEU A O 1
ATOM 1517 N N . ARG A 1 184 ? -16.505 11.637 24.003 1.00 64.81 184 ARG A N 1
ATOM 1518 C CA . ARG A 1 184 ? -16.269 11.107 25.348 1.00 64.81 184 ARG A CA 1
ATOM 1519 C C . ARG A 1 184 ? -14.883 10.465 25.390 1.00 64.81 184 ARG A C 1
ATOM 1521 O O . ARG A 1 184 ? -14.452 9.831 24.436 1.00 64.81 184 ARG A O 1
ATOM 1528 N N . GLU A 1 185 ? -14.165 10.616 26.503 1.00 59.28 185 GLU A N 1
ATOM 1529 C CA . GLU A 1 185 ? -12.878 9.940 26.695 1.00 59.28 185 GLU A CA 1
ATOM 1530 C C . GLU A 1 185 ? -13.065 8.415 26.642 1.00 59.28 185 GLU A C 1
ATOM 1532 O O . GLU A 1 185 ? -13.315 7.773 27.661 1.00 59.28 185 GLU A O 1
ATOM 1537 N N . GLU A 1 186 ? -12.923 7.815 25.462 1.00 63.03 186 GLU A N 1
ATOM 1538 C CA . GLU A 1 186 ? -12.918 6.365 25.295 1.00 63.03 186 GLU A CA 1
ATOM 1539 C C . GLU A 1 186 ? -11.730 5.791 26.079 1.00 63.03 186 GLU A C 1
ATOM 1541 O O . GLU A 1 186 ? -10.556 5.908 25.685 1.00 63.03 186 GLU A O 1
ATOM 1546 N N . ARG A 1 187 ? -12.029 5.211 27.248 1.00 67.88 187 ARG A N 1
ATOM 1547 C CA . ARG A 1 187 ? -11.023 4.760 28.227 1.00 67.88 187 ARG A CA 1
ATOM 1548 C C . ARG A 1 187 ? -10.256 3.528 27.746 1.00 67.88 187 ARG A C 1
ATOM 1550 O O . ARG A 1 187 ? -9.103 3.330 28.143 1.00 67.88 187 ARG A O 1
ATOM 1557 N N . ASN A 1 188 ? -10.844 2.767 26.824 1.00 87.12 188 ASN A N 1
ATOM 1558 C CA . ASN A 1 188 ? -10.308 1.505 26.315 1.00 87.12 188 ASN A CA 1
ATOM 1559 C C . ASN A 1 188 ? -9.737 1.582 24.898 1.00 87.12 188 ASN A C 1
ATOM 1561 O O . ASN A 1 188 ? -9.341 0.558 24.347 1.00 87.12 188 ASN A O 1
ATOM 1565 N N . LEU A 1 189 ? -9.603 2.788 24.344 1.00 89.62 189 LEU A N 1
ATOM 1566 C CA . LEU A 1 189 ? -8.921 3.007 23.078 1.00 89.62 189 LEU A CA 1
ATOM 1567 C C . LEU A 1 189 ? -7.510 3.567 23.301 1.00 89.62 189 LEU A C 1
ATOM 1569 O O . LEU A 1 189 ? -7.294 4.507 24.077 1.00 89.62 189 LEU A O 1
ATOM 1573 N N . SER A 1 190 ? -6.528 2.989 22.618 1.00 91.25 190 SER A N 1
ATOM 1574 C CA . SER A 1 190 ? -5.131 3.416 22.638 1.00 91.25 190 SER A CA 1
ATOM 1575 C C . SER A 1 190 ? -4.551 3.419 21.236 1.00 91.25 190 SER A C 1
ATOM 1577 O O . SER A 1 190 ? -4.602 2.419 20.535 1.00 91.25 190 SER A O 1
ATOM 1579 N N . TYR A 1 191 ? -3.890 4.505 20.857 1.00 91.31 191 TYR A N 1
ATOM 1580 C CA . TYR A 1 191 ? -3.100 4.511 19.636 1.00 91.31 191 TYR A CA 1
ATOM 1581 C C . TYR A 1 191 ? -1.828 3.665 19.806 1.00 91.31 191 TYR A C 1
ATOM 1583 O O . TYR A 1 191 ? -1.130 3.781 20.817 1.00 91.31 191 TYR A O 1
ATOM 1591 N N . LYS A 1 192 ? -1.507 2.842 18.803 1.00 93.06 192 LYS A N 1
ATOM 1592 C CA . LYS A 1 192 ? -0.208 2.169 18.666 1.00 93.06 192 LYS A CA 1
ATOM 1593 C C . LYS A 1 192 ? 0.326 2.372 17.258 1.00 93.06 192 LYS A C 1
ATOM 1595 O O . LYS A 1 192 ? -0.337 2.029 16.283 1.00 93.06 192 LYS A O 1
ATOM 1600 N N . LYS A 1 193 ? 1.546 2.895 17.161 1.00 92.25 193 LYS A N 1
ATOM 1601 C CA . LYS A 1 193 ? 2.189 3.202 15.879 1.00 92.25 193 LYS A CA 1
ATOM 1602 C C . LYS A 1 193 ? 2.459 1.933 15.069 1.00 92.25 193 LYS A C 1
ATOM 1604 O O . LYS A 1 193 ? 2.304 1.945 13.853 1.00 92.25 193 LYS A O 1
ATOM 1609 N N . GLU A 1 194 ? 2.826 0.851 15.745 1.00 94.12 194 GLU A N 1
ATOM 1610 C CA . GLU A 1 194 ? 3.165 -0.442 15.147 1.00 94.12 194 GLU A CA 1
ATOM 1611 C C . GLU A 1 194 ? 1.962 -1.042 14.413 1.00 94.12 194 GLU A C 1
ATOM 1613 O O . GLU A 1 194 ? 2.107 -1.539 13.304 1.00 94.12 194 GLU A O 1
ATOM 1618 N N . VAL A 1 195 ? 0.757 -0.903 14.980 1.00 94.31 195 VAL A N 1
ATOM 1619 C CA . VAL A 1 195 ? -0.497 -1.347 14.347 1.00 94.31 195 VAL A CA 1
ATOM 1620 C C . VAL A 1 195 ? -0.700 -0.639 13.007 1.00 94.31 195 VAL A C 1
ATOM 1622 O O . VAL A 1 195 ? -0.944 -1.289 11.993 1.00 94.31 195 VAL A O 1
ATOM 1625 N N . ILE A 1 196 ? -0.548 0.689 12.978 1.00 92.94 196 ILE A N 1
ATOM 1626 C CA . ILE A 1 196 ? -0.683 1.485 11.749 1.00 92.94 196 ILE A CA 1
ATOM 1627 C C . ILE A 1 196 ? 0.413 1.131 10.739 1.00 92.94 196 ILE A C 1
ATOM 1629 O O . ILE A 1 196 ? 0.136 1.015 9.549 1.00 92.94 196 ILE A O 1
ATOM 1633 N N . GLN A 1 197 ? 1.650 0.923 11.195 1.00 91.94 197 GLN A N 1
ATOM 1634 C CA . GLN A 1 197 ? 2.760 0.526 10.325 1.00 91.94 197 GLN A CA 1
ATOM 1635 C C . GLN A 1 197 ? 2.546 -0.854 9.698 1.00 91.94 197 GLN A C 1
ATOM 1637 O O . GLN A 1 197 ? 2.780 -1.008 8.504 1.00 91.94 197 GLN A O 1
ATOM 1642 N N . HIS A 1 198 ? 2.080 -1.842 10.460 1.00 94.62 198 HIS A N 1
ATOM 1643 C CA . HIS A 1 198 ? 1.808 -3.176 9.926 1.00 94.62 198 HIS A CA 1
ATOM 1644 C C . HIS A 1 198 ? 0.591 -3.188 8.993 1.00 94.62 198 HIS A C 1
ATOM 1646 O O . HIS A 1 198 ? 0.630 -3.862 7.965 1.00 94.62 198 HIS A O 1
ATOM 1652 N N . LEU A 1 199 ? -0.451 -2.394 9.274 1.00 93.50 199 LEU A N 1
ATOM 1653 C CA . LEU A 1 199 ? -1.553 -2.182 8.324 1.00 93.50 199 LEU A CA 1
ATOM 1654 C C . LEU A 1 199 ? -1.053 -1.557 7.019 1.00 93.50 199 LEU A C 1
ATOM 1656 O O . LEU A 1 199 ? -1.381 -2.044 5.942 1.00 93.50 199 LEU A O 1
ATOM 1660 N N . GLU A 1 200 ? -0.226 -0.515 7.100 1.00 90.94 200 GLU A N 1
ATOM 1661 C CA . GLU A 1 200 ? 0.353 0.128 5.919 1.00 90.94 200 GLU A CA 1
ATOM 1662 C C . GLU A 1 200 ? 1.200 -0.863 5.124 1.00 90.94 200 GLU A C 1
ATOM 1664 O O . GLU A 1 200 ? 1.006 -0.984 3.924 1.00 90.94 200 GLU A O 1
ATOM 1669 N N . GLN A 1 201 ? 2.090 -1.617 5.770 1.00 90.38 201 GLN A N 1
ATOM 1670 C CA . GLN A 1 201 ? 2.921 -2.620 5.096 1.00 90.38 201 GLN A CA 1
ATOM 1671 C C . GLN A 1 201 ? 2.086 -3.706 4.414 1.00 90.38 201 GLN A C 1
ATOM 1673 O O . GLN A 1 201 ? 2.420 -4.120 3.306 1.00 90.38 201 GLN A O 1
ATOM 1678 N N . LYS A 1 202 ? 1.001 -4.151 5.056 1.00 91.38 202 LYS A N 1
ATOM 1679 C CA . LYS A 1 202 ? 0.110 -5.182 4.517 1.00 91.38 202 LYS A CA 1
ATOM 1680 C C . LYS A 1 202 ? -0.674 -4.696 3.294 1.00 91.38 202 LYS A C 1
ATOM 1682 O O . LYS A 1 202 ? -0.846 -5.456 2.345 1.00 91.38 202 LYS A O 1
ATOM 1687 N N . TYR A 1 203 ? -1.134 -3.447 3.317 1.00 90.56 203 TYR A N 1
ATOM 1688 C CA . TYR A 1 203 ? -2.023 -2.869 2.303 1.00 90.56 203 TYR A CA 1
ATOM 1689 C C . TYR A 1 203 ? -1.345 -1.782 1.452 1.00 90.56 203 TYR A C 1
ATOM 1691 O O . TYR A 1 203 ? -2.019 -0.922 0.891 1.00 90.56 203 TYR A O 1
ATOM 1699 N N . SER A 1 204 ? -0.012 -1.785 1.369 1.00 88.56 204 SER A N 1
ATOM 1700 C CA . SER A 1 204 ? 0.745 -0.915 0.465 1.00 88.56 204 SER A CA 1
ATOM 1701 C C . SER A 1 204 ? 1.329 -1.734 -0.667 1.00 88.56 204 SER A C 1
ATOM 1703 O O . SER A 1 204 ? 2.139 -2.635 -0.442 1.00 88.56 204 SER A O 1
ATOM 1705 N N . GLN A 1 205 ? 0.945 -1.404 -1.892 1.00 89.00 205 GLN A N 1
ATOM 1706 C CA . GLN A 1 205 ? 1.355 -2.132 -3.084 1.00 89.00 205 GLN A CA 1
ATOM 1707 C C . GLN A 1 205 ? 1.807 -1.164 -4.175 1.00 89.00 205 GLN A C 1
ATOM 1709 O O . GLN A 1 205 ? 1.286 -0.058 -4.332 1.00 89.00 205 GLN A O 1
ATOM 1714 N N . TRP A 1 206 ? 2.827 -1.584 -4.918 1.00 91.31 206 TRP A N 1
ATOM 1715 C CA . TRP A 1 206 ? 3.264 -0.910 -6.132 1.00 91.31 206 TRP A CA 1
ATOM 1716 C C . TRP A 1 206 ? 2.704 -1.675 -7.314 1.00 91.31 206 TRP A C 1
ATOM 1718 O O . TRP A 1 206 ? 3.022 -2.848 -7.481 1.00 91.31 206 TRP A O 1
ATOM 1728 N N . HIS A 1 207 ? 1.902 -0.991 -8.117 1.00 91.00 207 HIS A N 1
ATOM 1729 C CA . HIS A 1 207 ? 1.250 -1.571 -9.278 1.00 91.00 207 HIS A CA 1
ATOM 1730 C C . HIS A 1 207 ? 1.819 -1.013 -10.564 1.00 91.00 207 HIS A C 1
ATOM 1732 O O . HIS A 1 207 ? 2.186 0.164 -10.627 1.00 91.00 207 HIS A O 1
ATOM 1738 N N . TYR A 1 208 ? 1.841 -1.825 -11.609 1.00 92.19 208 TYR A N 1
ATOM 1739 C CA . TYR A 1 208 ? 2.123 -1.327 -12.946 1.00 92.19 208 TYR A CA 1
ATOM 1740 C C . TYR A 1 208 ? 0.992 -0.398 -13.411 1.00 92.19 208 TYR A C 1
ATOM 1742 O O . TYR A 1 208 ? -0.191 -0.695 -13.261 1.00 92.19 208 TYR A O 1
ATOM 1750 N N . LEU A 1 209 ? 1.350 0.757 -13.979 1.00 92.44 209 LEU A N 1
ATOM 1751 C CA . LEU A 1 209 ? 0.380 1.664 -14.585 1.00 92.44 209 LEU A CA 1
ATOM 1752 C C . LEU A 1 209 ? 0.102 1.210 -16.028 1.00 92.44 209 LEU A C 1
ATOM 1754 O O . LEU A 1 209 ? 1.012 1.306 -16.862 1.00 92.44 209 LEU A O 1
ATOM 1758 N N . PRO A 1 210 ? -1.120 0.758 -16.371 1.00 90.06 210 PRO A N 1
ATOM 1759 C CA . PRO A 1 210 ? -1.427 0.291 -17.719 1.00 90.06 210 PRO A CA 1
ATOM 1760 C C . PRO A 1 210 ? -1.150 1.354 -18.784 1.00 90.06 210 PRO A C 1
ATOM 1762 O O . PRO A 1 210 ? -1.322 2.548 -18.545 1.00 90.06 210 PRO A O 1
ATOM 1765 N N . TYR A 1 211 ? -0.719 0.911 -19.967 1.00 88.19 211 TYR A N 1
ATOM 1766 C CA . TYR A 1 211 ? -0.419 1.769 -21.125 1.00 88.19 211 TYR A CA 1
ATOM 1767 C C . TYR A 1 211 ? 0.699 2.805 -20.906 1.00 88.19 211 TYR A C 1
ATOM 1769 O O . TYR A 1 211 ? 0.889 3.694 -21.728 1.00 88.19 211 TYR A O 1
ATOM 1777 N N . SER A 1 212 ? 1.491 2.667 -19.840 1.00 91.62 212 SER A N 1
ATOM 1778 C CA . SER A 1 212 ? 2.607 3.575 -19.534 1.00 91.62 212 SER A CA 1
ATOM 1779 C C . SER A 1 212 ? 3.942 3.207 -20.195 1.00 91.62 212 SER A C 1
ATOM 1781 O O . SER A 1 212 ? 4.956 3.862 -19.949 1.00 91.62 212 SER A O 1
ATOM 1783 N N . ARG A 1 213 ? 3.971 2.130 -20.989 1.00 90.62 213 ARG A N 1
ATOM 1784 C CA . ARG A 1 213 ? 5.193 1.604 -21.613 1.00 90.62 213 ARG A CA 1
ATOM 1785 C C . ARG A 1 213 ? 5.640 2.513 -22.750 1.00 90.62 213 ARG A C 1
ATOM 1787 O O . ARG A 1 213 ? 4.839 2.853 -23.616 1.00 90.62 213 ARG A O 1
ATOM 1794 N N . ASN A 1 214 ? 6.924 2.847 -22.777 1.00 89.62 214 ASN A N 1
ATOM 1795 C CA . ASN A 1 214 ? 7.517 3.677 -23.816 1.00 89.62 214 ASN A CA 1
ATOM 1796 C C . ASN A 1 214 ? 8.945 3.217 -24.154 1.00 89.62 214 ASN A C 1
ATOM 1798 O O . ASN A 1 214 ? 9.681 2.754 -23.283 1.00 89.62 214 ASN A O 1
ATOM 1802 N N . ILE A 1 215 ? 9.332 3.359 -25.422 1.00 88.81 215 ILE A N 1
ATOM 1803 C CA . ILE A 1 215 ? 10.695 3.159 -25.913 1.00 88.81 215 ILE A CA 1
ATOM 1804 C C . ILE A 1 215 ? 11.218 4.526 -26.346 1.00 88.81 215 ILE A C 1
ATOM 1806 O O . ILE A 1 215 ? 10.713 5.125 -27.292 1.00 88.81 215 ILE A O 1
ATOM 1810 N N . LEU A 1 216 ? 12.243 5.001 -25.655 1.00 84.12 216 LEU A N 1
ATOM 1811 C CA . LEU A 1 216 ? 12.923 6.255 -25.938 1.00 84.12 216 LEU A CA 1
ATOM 1812 C C . LEU A 1 216 ? 14.260 5.965 -26.628 1.00 84.12 216 LEU A C 1
ATOM 1814 O O . LEU A 1 216 ? 14.884 4.930 -26.377 1.00 84.12 216 LEU A O 1
ATOM 1818 N N . ALA A 1 217 ? 14.709 6.876 -27.488 1.00 76.94 217 ALA A N 1
ATOM 1819 C CA . ALA A 1 217 ? 16.077 6.844 -27.991 1.00 76.94 217 ALA A CA 1
ATOM 1820 C C . ALA A 1 217 ? 17.049 7.217 -26.862 1.00 76.94 217 ALA A C 1
ATOM 1822 O O . ALA A 1 217 ? 16.723 8.028 -25.991 1.00 76.94 217 ALA A O 1
ATOM 1823 N N . ASN A 1 218 ? 18.228 6.600 -26.856 1.00 68.44 218 ASN A N 1
ATOM 1824 C CA . ASN A 1 218 ? 19.320 7.026 -25.995 1.00 68.44 218 ASN A CA 1
ATOM 1825 C C . ASN A 1 218 ? 19.990 8.237 -26.669 1.00 68.44 218 ASN A C 1
ATOM 1827 O O . ASN A 1 218 ? 20.779 8.051 -27.594 1.00 68.44 218 ASN A O 1
ATOM 1831 N N . GLU A 1 219 ? 19.570 9.449 -26.296 1.00 52.41 219 GLU A N 1
ATOM 1832 C CA . GLU A 1 219 ? 20.262 10.700 -26.654 1.00 52.41 219 GLU A CA 1
ATOM 1833 C C . GLU A 1 219 ? 21.571 10.851 -25.872 1.00 52.41 219 GLU A C 1
ATOM 1835 O O . GLU A 1 219 ? 21.564 10.548 -24.652 1.00 52.41 219 GLU A O 1
#

Organism: NCBI:txid2094024